Protein AF-V5GI41-F1 (afdb_monomer)

pLDDT: mean 73.01, std 15.63, range [27.33, 95.25]

Foldseek 3Di:
DDDPDPPQFWFKKKWKFKDALDQPDQLVVLVVQLPPQPDDPDFKYWDFWDWDADPVRRMIMIITMMTGGPPCVVVNVVSNVVGHRTDDMGTPDPDGPDDDDDDQEGEDQDLVPDFQVPDPFFYKYKAFWAPWFWWDADPVAIWIWTWGAHPVRRTAIETEHDPCRPPDDTRHGDPQDDGGKMKMKGRWHRDPRGHTYRDPVIDIDIHD

Radius of gyration: 18.73 Å; Cα contacts (8 Å, |Δi|>4): 421; chains: 1; bounding box: 56×40×46 Å

Structure (mmCIF, N/CA/C/O backbone):
data_AF-V5GI41-F1
#
_entry.id   AF-V5GI41-F1
#
loop_
_atom_site.group_PDB
_atom_site.id
_atom_site.type_symbol
_atom_site.label_atom_id
_atom_site.label_alt_id
_atom_site.label_comp_id
_atom_site.label_asym_id
_atom_site.label_entity_id
_atom_site.label_seq_id
_atom_site.pdbx_PDB_ins_code
_atom_site.Cartn_x
_atom_site.Cartn_y
_atom_site.Cartn_z
_atom_site.occupancy
_atom_site.B_iso_or_equiv
_atom_site.auth_seq_id
_atom_site.auth_comp_id
_atom_site.auth_asym_id
_atom_site.auth_atom_id
_atom_site.pdbx_PDB_model_num
ATOM 1 N N . MET A 1 1 ? -32.820 24.336 -0.316 1.00 35.28 1 MET A N 1
ATOM 2 C CA . MET A 1 1 ? -32.169 23.021 -0.497 1.00 35.28 1 MET A CA 1
ATOM 3 C C . MET A 1 1 ? -31.372 22.744 0.760 1.00 35.28 1 MET A C 1
ATOM 5 O O . MET A 1 1 ? -30.468 23.509 1.062 1.00 35.28 1 MET A O 1
ATOM 9 N N . SER A 1 2 ? -31.792 21.754 1.545 1.00 27.33 2 SER A N 1
ATOM 10 C CA . SER A 1 2 ? -31.098 21.367 2.774 1.00 27.33 2 SER A CA 1
ATOM 11 C C . SER A 1 2 ? -29.865 20.555 2.392 1.00 27.33 2 SER A C 1
ATOM 13 O O . SER A 1 2 ? -30.001 19.529 1.727 1.00 27.33 2 SER A O 1
ATOM 15 N N . LEU A 1 3 ? -28.679 21.029 2.772 1.00 30.59 3 LEU A N 1
ATOM 16 C CA . LEU A 1 3 ? -27.470 20.213 2.788 1.00 30.59 3 LEU A CA 1
ATOM 17 C C . LEU A 1 3 ? -27.723 19.074 3.777 1.00 30.59 3 LEU A C 1
ATOM 19 O O . LEU A 1 3 ? -28.014 19.321 4.948 1.00 30.59 3 LEU A O 1
ATOM 23 N N . ILE A 1 4 ? -27.670 17.835 3.300 1.00 29.78 4 ILE A N 1
ATOM 24 C CA . ILE A 1 4 ? -27.707 16.653 4.158 1.00 29.78 4 ILE A CA 1
ATOM 25 C C . ILE A 1 4 ? -26.461 16.739 5.051 1.00 29.78 4 ILE A C 1
ATOM 27 O O . ILE A 1 4 ? -25.348 16.526 4.580 1.00 29.78 4 ILE A O 1
ATOM 31 N N . LYS A 1 5 ? -26.629 17.121 6.323 1.00 32.94 5 LYS A N 1
ATOM 32 C CA . LYS A 1 5 ? -25.593 16.911 7.340 1.00 32.94 5 LYS A CA 1
ATOM 33 C C . LYS A 1 5 ? -25.422 15.395 7.492 1.00 32.94 5 LYS A C 1
ATOM 35 O O . LYS A 1 5 ? -26.441 14.728 7.679 1.00 32.94 5 LYS A O 1
ATOM 40 N N . PRO A 1 6 ? -24.198 14.844 7.440 1.00 39.72 6 PRO A N 1
ATOM 41 C CA . PRO A 1 6 ? -23.977 13.474 7.882 1.00 39.72 6 PRO A CA 1
ATOM 42 C C . PRO A 1 6 ? -24.437 13.393 9.342 1.00 39.72 6 PRO A C 1
ATOM 44 O O . PRO A 1 6 ? -24.081 14.246 10.154 1.00 39.72 6 PRO A O 1
ATOM 47 N N . THR A 1 7 ? -25.300 12.440 9.664 1.00 45.69 7 THR A N 1
ATOM 48 C CA . THR A 1 7 ? -25.731 12.175 11.039 1.00 45.69 7 THR A CA 1
ATOM 49 C C . THR A 1 7 ? -24.527 11.698 11.856 1.00 45.69 7 THR A C 1
ATOM 51 O O . THR A 1 7 ? -23.897 10.697 11.521 1.00 45.69 7 THR A O 1
ATOM 54 N N . ASN A 1 8 ? -24.188 12.469 12.890 1.00 51.66 8 ASN A N 1
ATOM 55 C CA . ASN A 1 8 ? -23.040 12.329 13.790 1.00 51.66 8 ASN A CA 1
ATOM 56 C C . ASN A 1 8 ? -23.183 11.160 14.795 1.00 51.66 8 ASN A C 1
ATOM 58 O O . ASN A 1 8 ? -23.117 11.394 15.996 1.00 51.66 8 ASN A O 1
ATOM 62 N N . ASP A 1 9 ? -23.354 9.914 14.346 1.00 72.38 9 ASP A N 1
ATOM 63 C CA . ASP A 1 9 ? -23.564 8.769 15.258 1.00 72.38 9 ASP A CA 1
ATOM 64 C C . ASP A 1 9 ? -22.430 7.725 15.194 1.00 72.38 9 ASP A C 1
ATOM 66 O O . ASP A 1 9 ? -22.676 6.519 15.195 1.00 72.38 9 ASP A O 1
ATOM 70 N N . PHE A 1 10 ? -21.170 8.160 15.113 1.00 74.94 10 PHE A N 1
ATOM 71 C CA . PHE A 1 10 ? -20.008 7.263 15.155 1.00 74.94 10 PHE A CA 1
ATOM 72 C C . PHE A 1 10 ? -18.862 7.832 15.995 1.00 74.94 10 PHE A C 1
ATOM 74 O O . PHE A 1 10 ? -18.704 9.047 16.102 1.00 74.94 10 PHE A O 1
ATOM 81 N N . ILE A 1 11 ? -18.058 6.931 16.561 1.00 79.88 11 ILE A N 1
ATOM 82 C CA . ILE A 1 11 ? -16.789 7.214 17.236 1.00 79.88 11 ILE A CA 1
ATOM 83 C C . ILE A 1 11 ? -15.668 6.670 16.355 1.00 79.88 11 ILE A C 1
ATOM 85 O O . ILE A 1 11 ? -15.739 5.541 15.862 1.00 79.88 11 ILE A O 1
ATOM 89 N N . LEU A 1 12 ? -14.636 7.475 16.143 1.00 81.62 12 LEU A N 1
ATOM 90 C CA . LEU A 1 12 ? -13.455 7.091 15.394 1.00 81.62 12 LEU A CA 1
ATOM 91 C C . LEU A 1 12 ? -12.477 6.336 16.268 1.00 81.62 12 LEU A C 1
ATOM 93 O O . LEU A 1 12 ? -12.133 6.765 17.369 1.00 81.62 12 LEU A O 1
ATOM 97 N N . TYR A 1 13 ? -11.976 5.243 15.718 1.00 82.69 13 TYR A N 1
ATOM 98 C CA . TYR A 1 13 ? -10.935 4.435 16.314 1.00 82.69 13 TYR A CA 1
ATOM 99 C C . TYR A 1 13 ? -9.756 4.304 15.360 1.00 82.69 13 TYR A C 1
ATOM 101 O O . TYR A 1 13 ? -9.930 4.301 14.144 1.00 82.69 13 TYR A O 1
ATOM 109 N N . LYS A 1 14 ? -8.566 4.147 15.927 1.00 85.56 14 LYS A N 1
ATOM 110 C CA . LYS A 1 14 ? -7.382 3.627 15.250 1.00 85.56 14 LYS A CA 1
ATOM 111 C C . LYS A 1 14 ? -7.162 2.207 15.751 1.00 85.56 14 LYS A C 1
ATOM 113 O O . LYS A 1 14 ? -7.100 2.006 16.963 1.00 85.56 14 LYS A O 1
ATOM 118 N N . ALA A 1 15 ? -7.070 1.242 14.849 1.00 84.62 15 ALA A N 1
ATOM 119 C CA . ALA A 1 15 ? -6.509 -0.060 15.178 1.00 84.62 15 ALA A CA 1
ATOM 120 C C . ALA A 1 15 ? -5.084 -0.137 14.640 1.00 84.62 15 ALA A C 1
ATOM 122 O O . ALA A 1 15 ? -4.792 0.513 13.642 1.00 84.62 15 ALA A O 1
ATOM 123 N N . ASP A 1 16 ? -4.230 -0.911 15.296 1.00 87.00 16 ASP A N 1
ATOM 124 C CA . ASP A 1 16 ? -2.865 -1.166 14.848 1.00 87.00 16 ASP A CA 1
ATOM 125 C C . ASP A 1 16 ? -2.651 -2.669 14.681 1.00 87.00 16 ASP A C 1
ATOM 127 O O . ASP A 1 16 ? -3.095 -3.474 15.505 1.00 87.00 16 ASP A O 1
ATOM 131 N N . PHE A 1 17 ? -1.971 -3.025 13.597 1.00 84.44 17 PHE A N 1
ATOM 132 C CA . PHE A 1 17 ? -1.548 -4.378 13.286 1.00 84.44 17 PHE A CA 1
ATOM 133 C C . PHE A 1 17 ? -0.065 -4.361 12.969 1.00 84.44 17 PHE A C 1
ATOM 135 O O . PHE A 1 17 ? 0.348 -3.591 12.111 1.00 84.44 17 PHE A O 1
ATOM 142 N N . THR A 1 18 ? 0.719 -5.208 13.620 1.00 86.44 18 THR A N 1
ATOM 143 C CA . THR A 1 18 ? 2.150 -5.359 13.362 1.00 86.44 18 THR A CA 1
ATOM 144 C C . THR A 1 18 ? 2.392 -6.760 12.834 1.00 86.44 18 THR A C 1
ATOM 146 O O . THR A 1 18 ? 2.096 -7.745 13.510 1.00 86.44 18 THR A O 1
ATOM 149 N N . LEU A 1 19 ? 2.913 -6.838 11.616 1.00 80.25 19 LEU A N 1
ATOM 150 C CA . LEU A 1 19 ? 3.201 -8.088 10.924 1.00 80.25 19 LEU A CA 1
ATOM 151 C C . LEU A 1 19 ? 4.680 -8.128 10.551 1.00 80.25 19 LEU A C 1
ATOM 153 O O . LEU A 1 19 ? 5.303 -7.086 10.341 1.00 80.25 19 LEU A O 1
ATOM 157 N N . SER A 1 20 ? 5.244 -9.331 10.486 1.00 76.88 20 SER A N 1
ATOM 158 C CA . SER A 1 20 ? 6.593 -9.523 9.962 1.00 76.88 20 SER A CA 1
ATOM 159 C C . SER A 1 20 ? 6.576 -9.411 8.434 1.00 76.88 20 SER A C 1
ATOM 161 O O . SER A 1 20 ? 5.576 -9.719 7.788 1.00 76.88 20 SER A O 1
ATOM 163 N N . LEU A 1 21 ? 7.678 -8.932 7.862 1.00 69.69 21 LEU A N 1
ATOM 164 C CA . LEU A 1 21 ? 7.933 -8.910 6.420 1.00 69.69 21 LEU A CA 1
ATOM 165 C C . LEU A 1 21 ? 8.563 -10.222 5.916 1.00 69.69 21 LEU A C 1
ATOM 167 O O . LEU A 1 21 ? 9.093 -10.256 4.809 1.00 69.69 21 LEU A O 1
ATOM 171 N N . ASN A 1 22 ? 8.548 -11.290 6.717 1.00 66.00 22 ASN A N 1
ATOM 172 C CA . ASN A 1 22 ? 9.082 -12.591 6.330 1.00 66.00 22 ASN A CA 1
ATOM 173 C C . ASN A 1 22 ? 8.271 -13.219 5.176 1.00 66.00 22 ASN A C 1
ATOM 175 O O . ASN A 1 22 ? 7.044 -13.243 5.189 1.00 66.00 22 ASN A O 1
ATOM 179 N N . ASP A 1 23 ? 8.967 -13.814 4.201 1.00 52.06 23 ASP A N 1
ATOM 180 C CA . ASP A 1 23 ? 8.364 -14.394 2.985 1.00 52.06 23 ASP A CA 1
ATOM 181 C C . ASP A 1 23 ? 7.340 -15.525 3.243 1.00 52.06 23 ASP A C 1
ATOM 183 O O . ASP A 1 23 ? 6.624 -15.932 2.328 1.00 52.06 23 ASP A O 1
ATOM 187 N N . SER A 1 24 ? 7.278 -16.081 4.462 1.00 52.69 24 SER A N 1
ATOM 188 C CA . SER A 1 24 ? 6.399 -17.210 4.800 1.00 52.69 24 SER A CA 1
ATOM 189 C C . SER A 1 24 ? 4.956 -16.818 5.109 1.00 52.69 24 SER A C 1
ATOM 191 O O . SER A 1 24 ? 4.064 -17.639 4.896 1.00 52.69 24 SER A O 1
ATOM 193 N N . ASP A 1 25 ? 4.723 -15.594 5.584 1.00 55.28 25 ASP A N 1
ATOM 194 C CA . ASP A 1 25 ? 3.424 -15.151 6.086 1.00 55.28 25 ASP A CA 1
ATOM 195 C C . ASP A 1 25 ? 3.016 -13.888 5.328 1.00 55.28 25 ASP A C 1
ATOM 197 O O . ASP A 1 25 ? 3.303 -12.781 5.763 1.00 55.28 25 ASP A O 1
ATOM 201 N N . ASN A 1 26 ? 2.382 -14.038 4.155 1.00 56.81 26 ASN A N 1
ATOM 202 C CA . ASN A 1 26 ? 1.966 -12.896 3.332 1.00 56.81 26 ASN A CA 1
ATOM 203 C C . ASN A 1 26 ? 1.070 -11.951 4.170 1.00 56.81 26 ASN A C 1
ATOM 205 O O . ASN A 1 26 ? -0.106 -12.268 4.407 1.00 56.81 26 ASN A O 1
ATOM 209 N N . PRO A 1 27 ? 1.577 -10.776 4.600 1.00 56.28 27 PRO A N 1
ATOM 210 C CA . PRO A 1 27 ? 0.894 -9.938 5.580 1.00 56.28 27 PRO A CA 1
ATOM 211 C C . PRO A 1 27 ? -0.393 -9.328 5.003 1.00 56.28 27 PRO A C 1
ATOM 213 O O . PRO A 1 27 ? -1.288 -8.916 5.746 1.00 56.28 27 PRO A O 1
ATOM 216 N N . LEU A 1 28 ? -0.558 -9.338 3.672 1.00 54.41 28 LEU A N 1
ATOM 217 C CA . LEU A 1 28 ? -1.784 -8.902 3.012 1.00 54.41 28 LEU A CA 1
ATOM 218 C C . LEU A 1 28 ? -2.960 -9.865 3.232 1.00 54.41 28 LEU A C 1
ATOM 220 O O . LEU A 1 28 ? -4.104 -9.432 3.096 1.00 54.41 28 LEU A O 1
ATOM 224 N N . HIS A 1 29 ? -2.754 -11.138 3.597 1.00 57.78 29 HIS A N 1
ATOM 225 C CA . HIS A 1 29 ? -3.880 -12.009 3.969 1.00 57.78 29 HIS A CA 1
ATOM 226 C C . HIS A 1 29 ? -4.605 -11.489 5.211 1.00 57.78 29 HIS A C 1
ATOM 228 O O . HIS A 1 29 ? -5.832 -11.541 5.270 1.00 57.78 29 HIS A O 1
ATOM 234 N N . ALA A 1 30 ? -3.872 -10.930 6.174 1.00 55.81 30 ALA A N 1
ATOM 235 C CA . ALA A 1 30 ? -4.468 -10.281 7.333 1.00 55.81 30 ALA A CA 1
ATOM 236 C C . ALA A 1 30 ? -5.205 -8.993 6.926 1.00 55.81 30 ALA A C 1
ATOM 238 O O . ALA A 1 30 ? -6.346 -8.789 7.335 1.00 55.81 30 ALA A O 1
ATOM 239 N N . ILE A 1 31 ? -4.614 -8.179 6.041 1.00 55.34 31 ILE A N 1
ATOM 240 C CA . ILE A 1 31 ? -5.196 -6.908 5.562 1.00 55.34 31 ILE A CA 1
ATOM 241 C C . ILE A 1 31 ? -6.449 -7.117 4.716 1.00 55.34 31 ILE A C 1
ATOM 243 O O . ILE A 1 31 ? -7.452 -6.442 4.911 1.00 55.34 31 ILE A O 1
ATOM 247 N N . THR A 1 32 ? -6.425 -8.065 3.782 1.00 52.81 32 THR A N 1
ATOM 248 C CA . THR A 1 32 ? -7.584 -8.403 2.939 1.00 52.81 32 THR A CA 1
ATOM 249 C C . THR A 1 32 ? -8.716 -9.041 3.747 1.00 52.81 32 THR A C 1
ATOM 251 O O . THR A 1 32 ? -9.874 -8.966 3.337 1.00 52.81 32 THR A O 1
ATOM 254 N N . ARG A 1 33 ? -8.404 -9.628 4.915 1.00 48.75 33 ARG A N 1
ATOM 255 C CA . ARG A 1 33 ? -9.370 -10.131 5.906 1.00 48.75 33 ARG A CA 1
ATOM 256 C C . ARG A 1 33 ? -9.798 -9.083 6.935 1.00 48.75 33 ARG A C 1
ATOM 258 O O . ARG A 1 33 ? -10.708 -9.373 7.716 1.00 48.75 33 ARG A O 1
ATOM 265 N N . MET A 1 34 ? -9.208 -7.882 6.929 1.00 56.31 34 MET A N 1
ATOM 266 C CA . MET A 1 34 ? -9.738 -6.760 7.701 1.00 56.31 34 MET A CA 1
ATOM 267 C C .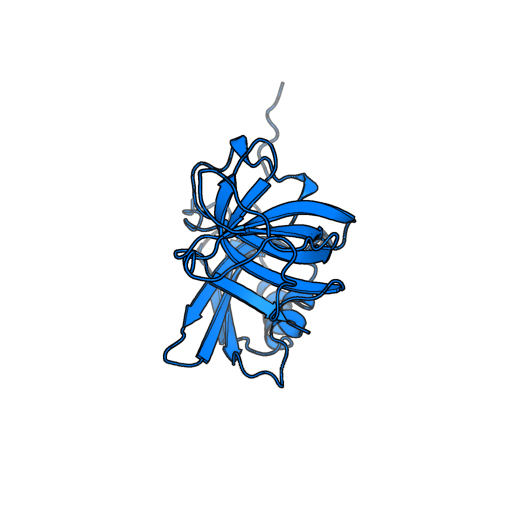 MET A 1 34 ? -11.181 -6.500 7.264 1.00 56.31 34 MET A C 1
ATOM 269 O O . MET A 1 34 ? -11.460 -6.532 6.063 1.00 56.31 34 MET A O 1
ATOM 273 N N . PRO A 1 35 ? -12.133 -6.342 8.200 1.00 39.25 35 PRO A N 1
ATOM 274 C CA . PRO A 1 35 ? -13.530 -6.662 7.927 1.00 39.25 35 PRO A CA 1
ATOM 275 C C . PRO A 1 35 ? -14.121 -5.763 6.831 1.00 39.25 35 PRO A C 1
ATOM 277 O O . PRO A 1 35 ? -14.504 -4.633 7.094 1.00 39.25 35 PRO A O 1
ATOM 280 N N . ASN A 1 36 ? -14.243 -6.262 5.600 1.00 41.28 36 ASN A N 1
ATOM 281 C CA . ASN A 1 36 ? -14.891 -5.565 4.485 1.00 41.28 36 ASN A CA 1
ATOM 282 C C . ASN A 1 36 ? -14.337 -4.149 4.208 1.00 41.28 36 ASN A C 1
ATOM 284 O O . ASN A 1 36 ? -15.019 -3.146 4.427 1.00 41.28 36 ASN A O 1
ATOM 288 N N . LEU A 1 37 ? -13.151 -4.086 3.590 1.00 41.38 37 LEU A N 1
ATOM 289 C CA . LEU A 1 37 ? -12.616 -2.899 2.893 1.00 41.38 37 LEU A CA 1
ATOM 290 C C . LEU A 1 37 ? -13.596 -2.270 1.870 1.00 41.38 37 LEU A C 1
ATOM 292 O O . LEU A 1 37 ? -13.366 -1.156 1.421 1.00 41.38 37 LEU A O 1
ATOM 296 N N . LEU A 1 38 ? -14.704 -2.941 1.530 1.00 38.91 38 LEU A N 1
ATOM 297 C CA . LEU A 1 38 ? -15.757 -2.472 0.630 1.00 38.91 38 LEU A CA 1
ATOM 298 C C . LEU A 1 38 ? -17.129 -2.950 1.136 1.00 38.91 38 LEU A C 1
ATOM 300 O O . LEU A 1 38 ? -17.549 -4.065 0.849 1.00 38.91 38 LEU A O 1
ATOM 304 N N . ARG A 1 39 ? -17.843 -2.094 1.876 1.00 37.34 39 ARG A N 1
ATOM 305 C CA . ARG A 1 39 ? -19.275 -2.224 2.223 1.00 37.34 39 ARG A CA 1
ATOM 306 C C . ARG A 1 39 ? -19.737 -3.562 2.834 1.00 37.34 39 ARG A C 1
ATOM 308 O O . ARG A 1 39 ? -20.181 -4.462 2.133 1.00 37.34 39 ARG A O 1
ATOM 315 N N . THR A 1 40 ? -20.008 -3.524 4.135 1.00 35.62 40 THR A N 1
ATOM 316 C CA . THR A 1 40 ? -21.357 -3.884 4.619 1.00 35.62 40 THR A CA 1
ATOM 317 C C . THR A 1 40 ? -21.776 -2.904 5.703 1.00 35.62 40 THR A C 1
ATOM 319 O O . THR A 1 40 ? -21.297 -2.949 6.834 1.00 35.62 40 THR A O 1
ATOM 322 N N . ALA A 1 41 ? -22.673 -1.999 5.324 1.00 40.38 41 ALA A N 1
ATOM 323 C CA . ALA A 1 41 ? -23.238 -0.941 6.146 1.00 40.38 41 ALA A CA 1
ATOM 324 C C . ALA A 1 41 ? -24.155 -1.487 7.253 1.00 40.38 41 ALA A C 1
ATOM 326 O O . ALA A 1 41 ? -25.374 -1.377 7.156 1.00 40.38 41 ALA A O 1
ATOM 327 N N . SER A 1 42 ? -23.594 -2.072 8.311 1.00 48.81 42 SER A N 1
ATOM 328 C CA . SER A 1 42 ? -24.404 -2.342 9.506 1.00 48.81 42 SER A CA 1
ATOM 329 C C . SER A 1 42 ? -23.818 -1.806 10.809 1.00 48.81 42 SER A C 1
ATOM 331 O O . SER A 1 42 ? -24.603 -1.321 11.614 1.00 48.81 42 SER A O 1
ATOM 333 N N . HIS A 1 43 ? -22.490 -1.799 11.018 1.00 48.34 43 HIS A N 1
ATOM 334 C CA . HIS A 1 43 ? -21.944 -1.441 12.345 1.00 48.34 43 HIS A CA 1
ATOM 335 C C . HIS A 1 43 ? -20.612 -0.658 12.373 1.00 48.34 43 HIS A C 1
ATOM 337 O O . HIS A 1 43 ? -20.275 -0.093 13.414 1.00 48.34 43 HIS A O 1
ATOM 343 N N . HIS A 1 44 ? -19.844 -0.610 11.277 1.00 49.25 44 HIS A N 1
ATOM 344 C CA . HIS A 1 44 ? -18.590 0.154 11.175 1.00 49.25 44 HIS A CA 1
ATOM 345 C C . HIS A 1 44 ? -18.160 0.345 9.708 1.00 49.25 44 HIS A C 1
ATOM 347 O O . HIS A 1 44 ? -18.672 -0.333 8.815 1.00 49.25 44 HIS A O 1
ATOM 353 N N . SER A 1 45 ? -17.252 1.283 9.427 1.00 53.72 45 SER A N 1
ATOM 354 C CA . SER A 1 45 ? -16.678 1.494 8.084 1.00 53.72 45 SER A CA 1
ATOM 355 C C . SER A 1 45 ? -15.224 1.964 8.165 1.00 53.72 45 SER A C 1
ATOM 357 O O . SER A 1 45 ? -14.906 2.823 8.990 1.00 53.72 45 SER A O 1
ATOM 359 N N . PHE A 1 46 ? -14.350 1.412 7.313 1.00 54.22 46 PHE A N 1
ATOM 360 C CA . PHE A 1 46 ? -12.977 1.896 7.151 1.00 54.22 46 PHE A CA 1
ATOM 361 C C . PHE A 1 46 ? -12.987 3.282 6.526 1.00 54.22 46 PHE A C 1
ATOM 363 O O . PHE A 1 46 ? -13.715 3.552 5.574 1.00 54.22 46 PHE A O 1
ATOM 370 N N . PHE A 1 47 ? -12.176 4.156 7.096 1.00 52.22 47 PHE A N 1
ATOM 371 C CA . PHE A 1 47 ? -12.128 5.557 6.729 1.00 52.22 47 PHE A CA 1
ATOM 372 C C . PHE A 1 47 ? -10.805 5.930 6.053 1.00 52.22 47 PHE A C 1
ATOM 374 O O . PHE A 1 47 ? -10.789 6.715 5.113 1.00 52.22 47 PHE A O 1
ATOM 381 N N . THR A 1 48 ? -9.701 5.336 6.506 1.00 61.59 48 THR A N 1
ATOM 382 C CA . THR A 1 48 ? -8.382 5.389 5.862 1.00 61.59 48 THR A CA 1
ATOM 383 C C . THR A 1 48 ? -7.497 4.301 6.469 1.00 61.59 48 THR A C 1
ATOM 385 O O . THR A 1 48 ? -7.749 3.861 7.590 1.00 61.59 48 THR A O 1
ATOM 388 N N . LEU A 1 49 ? -6.455 3.873 5.764 1.00 68.19 49 LEU A N 1
ATOM 389 C CA . LEU A 1 49 ? -5.380 3.039 6.305 1.00 68.19 49 LEU A CA 1
ATOM 390 C C . LEU A 1 49 ? -4.087 3.865 6.285 1.00 68.19 49 LEU A C 1
ATOM 392 O O . LEU A 1 49 ? -3.885 4.651 5.365 1.00 68.19 49 LEU A O 1
ATOM 396 N N . ALA A 1 50 ? -3.264 3.755 7.322 1.00 71.38 50 ALA A N 1
ATOM 397 C CA . ALA A 1 50 ? -1.885 4.232 7.308 1.00 71.38 50 ALA A CA 1
ATOM 398 C C . ALA A 1 50 ? -0.950 3.018 7.327 1.00 71.38 50 ALA A C 1
ATOM 400 O O . ALA A 1 50 ? -1.294 1.987 7.910 1.00 71.38 50 ALA A O 1
ATOM 401 N N . VAL A 1 51 ? 0.191 3.133 6.651 1.00 72.50 51 VAL A N 1
ATOM 402 C CA . VAL A 1 51 ? 1.187 2.063 6.551 1.00 72.50 51 VAL A CA 1
ATOM 403 C C . VAL A 1 51 ? 2.543 2.620 6.938 1.00 72.50 51 VAL A C 1
ATOM 405 O O . VAL A 1 51 ? 2.998 3.602 6.348 1.00 72.50 51 VAL A O 1
ATOM 408 N N . GLU A 1 52 ? 3.193 1.960 7.886 1.00 75.75 52 GLU A N 1
ATOM 409 C CA . GLU A 1 52 ? 4.574 2.230 8.272 1.00 75.75 52 GLU A CA 1
ATOM 410 C C . GLU A 1 52 ? 5.396 0.960 8.055 1.00 75.75 52 GLU A C 1
ATOM 412 O O . GLU A 1 52 ? 4.981 -0.130 8.440 1.00 75.75 52 GLU A O 1
ATOM 417 N N . VAL A 1 53 ? 6.543 1.092 7.396 1.00 70.75 53 VAL A N 1
ATOM 418 C CA . VAL A 1 53 ? 7.455 -0.020 7.110 1.00 70.75 53 VAL A CA 1
ATOM 419 C C . VAL A 1 53 ? 8.731 0.232 7.899 1.00 70.75 53 VAL A C 1
ATOM 421 O O . VAL A 1 53 ? 9.368 1.267 7.708 1.00 70.75 53 VAL A O 1
ATOM 424 N N . ASP A 1 54 ? 9.094 -0.700 8.774 1.00 76.69 54 ASP A N 1
ATOM 425 C CA . ASP A 1 54 ? 10.338 -0.670 9.536 1.00 76.69 54 ASP A CA 1
ATOM 426 C C . ASP A 1 54 ? 11.284 -1.748 8.995 1.00 76.69 54 ASP A C 1
ATOM 428 O O . ASP A 1 54 ? 11.077 -2.951 9.166 1.00 76.69 54 ASP A O 1
ATOM 432 N N . ARG A 1 55 ? 12.329 -1.297 8.298 1.00 68.44 55 ARG A N 1
ATOM 433 C CA . ARG A 1 55 ? 13.350 -2.166 7.702 1.00 68.44 55 ARG A CA 1
ATOM 434 C C . ARG A 1 55 ? 14.366 -2.668 8.724 1.00 68.44 55 ARG A C 1
ATOM 436 O O . ARG A 1 55 ? 14.958 -3.713 8.482 1.00 68.44 55 ARG A O 1
ATOM 443 N N . ASP A 1 56 ? 14.555 -1.967 9.840 1.00 74.94 56 ASP A N 1
ATOM 444 C CA . ASP A 1 56 ? 15.506 -2.381 10.876 1.00 74.94 56 ASP A CA 1
ATOM 445 C C . ASP A 1 56 ? 14.962 -3.579 11.659 1.00 74.94 56 ASP A C 1
ATOM 447 O O . ASP A 1 56 ? 15.721 -4.449 12.089 1.00 74.94 56 ASP A O 1
ATOM 451 N N . THR A 1 57 ? 13.638 -3.636 11.829 1.00 76.75 57 THR A N 1
ATOM 452 C CA . THR A 1 57 ? 12.957 -4.733 12.529 1.00 76.75 57 THR A CA 1
ATOM 453 C C . THR A 1 57 ? 12.251 -5.723 11.604 1.00 76.75 57 THR A C 1
ATOM 455 O O . THR A 1 57 ? 11.680 -6.695 12.098 1.00 76.75 57 THR A O 1
ATOM 458 N N . GLU A 1 58 ? 12.314 -5.513 10.284 1.00 77.56 58 GLU A N 1
ATOM 459 C CA . GLU A 1 58 ? 11.601 -6.295 9.260 1.00 77.56 58 GLU A CA 1
ATOM 460 C C . GLU A 1 58 ? 10.099 -6.422 9.565 1.00 77.56 58 GLU A C 1
ATOM 462 O O . GLU A 1 58 ? 9.502 -7.501 9.499 1.00 77.56 58 GLU A O 1
ATOM 467 N N . GLN A 1 59 ? 9.482 -5.298 9.928 1.00 82.25 59 GLN A N 1
ATOM 468 C CA . GLN A 1 59 ? 8.075 -5.223 10.300 1.00 82.25 59 GLN A CA 1
ATOM 469 C C . GLN A 1 59 ? 7.313 -4.236 9.430 1.00 82.25 59 GLN A C 1
ATOM 471 O O . GLN A 1 59 ? 7.842 -3.251 8.915 1.00 82.25 59 GLN A O 1
ATOM 476 N N . ILE A 1 60 ? 6.019 -4.494 9.307 1.00 77.50 60 ILE A N 1
ATOM 477 C CA . ILE A 1 60 ? 5.064 -3.575 8.714 1.00 77.50 60 ILE A CA 1
ATOM 478 C C . ILE A 1 60 ? 3.921 -3.340 9.692 1.00 77.50 60 ILE A C 1
ATOM 480 O O . ILE A 1 60 ? 3.363 -4.277 10.272 1.00 77.50 60 ILE A O 1
ATOM 484 N N . VAL A 1 61 ? 3.594 -2.067 9.892 1.00 81.19 61 VAL A N 1
ATOM 485 C CA . VAL A 1 61 ? 2.489 -1.630 10.732 1.00 81.19 61 VAL A CA 1
ATOM 486 C C . VAL A 1 61 ? 1.365 -1.113 9.851 1.00 81.19 61 VAL A C 1
ATOM 488 O O . VAL A 1 61 ? 1.538 -0.177 9.070 1.00 81.19 61 VAL A O 1
ATOM 491 N N . PHE A 1 62 ? 0.194 -1.720 10.005 1.00 79.06 62 PHE A N 1
ATOM 492 C CA . PHE A 1 62 ? -1.051 -1.289 9.389 1.00 79.06 62 PHE A CA 1
ATOM 493 C C . PHE A 1 62 ? -1.923 -0.621 10.439 1.00 79.06 62 PHE A C 1
ATOM 495 O O . PHE A 1 62 ? -2.308 -1.240 11.427 1.00 79.06 62 PHE A O 1
ATOM 502 N N . SER A 1 63 ? -2.267 0.636 10.191 1.00 80.31 63 SER A N 1
ATOM 503 C CA . SER A 1 63 ? -3.016 1.477 11.114 1.00 80.31 63 SER A CA 1
ATOM 504 C C . SER A 1 63 ? -4.345 1.917 10.500 1.00 80.31 63 SER A C 1
ATOM 506 O O . SER A 1 63 ? -4.449 3.050 10.010 1.00 80.31 63 SER A O 1
ATOM 508 N N . PRO A 1 64 ? -5.366 1.046 10.417 1.00 76.44 64 PRO A N 1
ATOM 509 C CA . PRO A 1 64 ? -6.658 1.461 9.909 1.00 76.44 64 PRO A CA 1
ATOM 510 C C . PRO A 1 64 ? -7.421 2.352 10.885 1.00 76.44 64 PRO A C 1
ATOM 512 O O . PRO A 1 64 ? -7.459 2.133 12.096 1.00 76.44 64 PRO A O 1
ATOM 515 N N . TYR A 1 65 ? -8.113 3.323 10.306 1.00 76.12 65 TYR A N 1
ATOM 516 C CA . TYR A 1 65 ? -9.027 4.225 10.982 1.00 76.12 65 TYR A CA 1
ATOM 517 C C . TYR A 1 65 ? -10.457 3.772 10.699 1.00 76.12 65 TYR A C 1
ATOM 519 O O . TYR A 1 65 ? -10.846 3.572 9.545 1.00 76.12 65 TYR A O 1
ATOM 527 N N . LEU A 1 66 ? -11.237 3.608 11.761 1.00 77.44 66 LEU A N 1
ATOM 528 C CA . LEU A 1 66 ? -12.543 2.961 11.756 1.00 77.44 66 LEU A CA 1
ATOM 529 C C . LEU A 1 66 ? -13.594 3.925 12.298 1.00 77.44 66 LEU A C 1
ATOM 531 O O . LEU A 1 66 ? -13.449 4.428 13.408 1.00 77.44 66 LEU A O 1
ATOM 535 N N . MET A 1 67 ? -14.678 4.135 11.556 1.00 76.81 67 MET A N 1
ATOM 536 C CA . MET A 1 67 ? -15.907 4.710 12.108 1.00 76.81 67 MET A CA 1
ATOM 537 C C . MET A 1 67 ? -16.710 3.587 12.756 1.00 76.81 67 MET A C 1
ATOM 539 O O . MET A 1 67 ? -17.074 2.637 12.065 1.00 76.81 67 MET A O 1
ATOM 543 N N . VAL A 1 68 ? -16.988 3.683 14.055 1.00 76.88 68 VAL A N 1
ATOM 544 C CA . VAL A 1 68 ? -17.693 2.649 14.827 1.00 76.88 68 VAL A CA 1
ATOM 545 C C . VAL A 1 68 ? -18.973 3.220 15.425 1.00 76.88 68 VAL A C 1
ATOM 547 O O . VAL A 1 68 ? -18.947 4.269 16.069 1.00 76.88 68 VAL A O 1
ATOM 550 N N . ILE A 1 69 ? -20.097 2.523 15.241 1.00 80.38 69 ILE A N 1
ATOM 551 C CA . ILE A 1 69 ? -21.369 2.907 15.867 1.00 80.38 69 ILE A CA 1
ATOM 552 C C . ILE A 1 69 ? -21.262 2.717 17.393 1.00 80.38 69 ILE A C 1
ATOM 554 O O . ILE A 1 69 ? -20.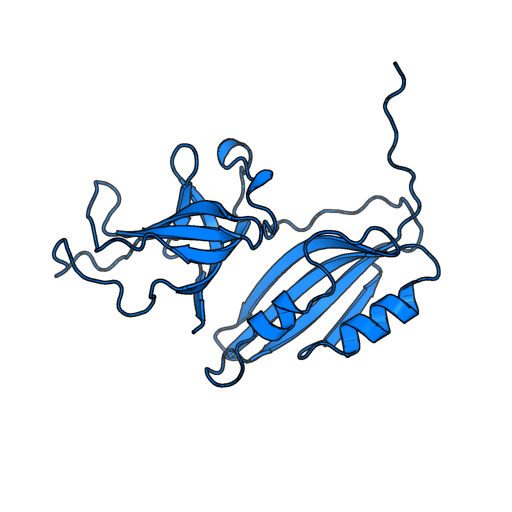800 1.658 17.838 1.00 80.38 69 ILE A O 1
ATOM 558 N N . PRO A 1 70 ? -21.705 3.687 18.219 1.00 79.25 70 PRO A N 1
ATOM 559 C CA . PRO A 1 70 ? -21.738 3.537 19.669 1.00 79.25 70 PRO A CA 1
ATOM 560 C C . PRO A 1 70 ? -22.418 2.231 20.104 1.00 79.25 70 PRO A C 1
ATOM 562 O O . PRO A 1 70 ? -23.468 1.854 19.589 1.00 79.25 70 PRO A O 1
ATOM 565 N N . GLY A 1 71 ? -21.802 1.519 21.049 1.00 78.88 71 GLY A N 1
ATOM 566 C CA . GLY A 1 71 ? -22.282 0.214 21.522 1.00 78.88 71 GLY A CA 1
ATOM 567 C C . GLY A 1 71 ? -21.825 -0.992 20.691 1.00 78.88 71 GLY A C 1
ATOM 568 O O . GLY A 1 71 ? -22.015 -2.121 21.132 1.00 78.88 71 GLY A O 1
ATOM 569 N N . CYS A 1 72 ? -21.170 -0.787 19.542 1.00 79.75 72 CYS A N 1
ATOM 570 C CA . CYS A 1 72 ? -20.613 -1.873 18.721 1.00 79.75 72 CYS A CA 1
ATOM 571 C C . CYS A 1 72 ? -19.111 -2.118 18.948 1.00 79.75 72 CYS A C 1
ATOM 573 O O . CYS A 1 72 ? -18.535 -2.991 18.302 1.00 79.75 72 CYS A O 1
ATOM 575 N N . THR A 1 73 ? -18.462 -1.370 19.847 1.00 82.56 73 THR A N 1
ATOM 576 C CA . THR A 1 73 ? -17.001 -1.401 20.039 1.00 82.56 73 THR A CA 1
ATOM 577 C C . THR A 1 73 ? -16.468 -2.794 20.363 1.00 82.56 73 THR A C 1
ATOM 579 O O . THR A 1 73 ? -15.474 -3.201 19.771 1.00 82.56 73 THR A O 1
ATOM 582 N N . GLU A 1 74 ? -17.136 -3.550 21.238 1.00 83.56 74 GLU A N 1
ATOM 583 C CA . GLU A 1 74 ? -16.700 -4.909 21.594 1.00 83.56 74 GLU A CA 1
ATOM 584 C C . GLU A 1 74 ? -16.796 -5.873 20.407 1.00 83.56 74 GLU A C 1
ATOM 586 O O . GLU A 1 74 ? -15.872 -6.637 20.153 1.00 83.56 74 GLU A O 1
ATOM 591 N N . LEU A 1 75 ? -17.864 -5.780 19.609 1.00 80.38 75 LEU A N 1
ATOM 592 C CA . LEU A 1 75 ? -18.016 -6.590 18.398 1.00 80.38 75 LEU A CA 1
ATOM 593 C C . LEU A 1 75 ? -16.908 -6.289 17.377 1.00 80.38 75 LEU A C 1
ATOM 595 O O . LEU A 1 75 ? -16.350 -7.206 16.769 1.00 80.38 75 LEU A O 1
ATOM 599 N N . VAL A 1 76 ? -16.587 -5.004 17.194 1.00 78.19 76 VAL A N 1
ATOM 600 C CA . VAL A 1 76 ? -15.495 -4.566 16.317 1.00 78.19 76 VAL A CA 1
ATOM 601 C C . VAL A 1 76 ? -14.159 -5.076 16.846 1.00 78.19 76 VAL A C 1
ATOM 603 O O . VAL A 1 76 ? -13.430 -5.715 16.095 1.00 78.19 76 VAL A O 1
ATOM 606 N N . ARG A 1 77 ? -13.865 -4.877 18.136 1.00 84.31 77 ARG A N 1
ATOM 607 C CA . ARG A 1 77 ? -12.639 -5.362 18.784 1.00 84.31 77 ARG A CA 1
ATOM 608 C C . ARG A 1 77 ? -12.456 -6.864 18.588 1.00 84.31 77 ARG A C 1
ATOM 610 O O . ARG A 1 77 ? -11.419 -7.262 18.074 1.00 84.31 77 ARG A O 1
ATOM 617 N N . SER A 1 78 ? -13.466 -7.679 18.897 1.00 79.50 78 SER A N 1
ATOM 618 C CA . SER A 1 78 ? -13.379 -9.137 18.721 1.00 79.50 78 SER A CA 1
ATOM 619 C C . SER A 1 78 ? -13.151 -9.548 17.264 1.00 79.50 78 SER A C 1
ATOM 621 O O . SER A 1 78 ? -12.478 -10.540 16.999 1.00 79.50 78 SER A O 1
ATOM 623 N N . SER A 1 79 ? -13.691 -8.787 16.308 1.00 76.31 79 SER A N 1
ATOM 624 C CA . SER A 1 79 ? -13.448 -9.034 14.882 1.00 76.31 79 SER A CA 1
ATOM 625 C C . SER A 1 79 ? -12.009 -8.697 14.480 1.00 76.31 79 SER A C 1
ATOM 627 O O . SER A 1 79 ? -11.430 -9.398 13.655 1.00 76.31 79 SER A O 1
ATOM 629 N N . LEU A 1 80 ? -11.430 -7.643 15.064 1.00 79.75 80 LEU A N 1
ATOM 630 C CA . LEU A 1 80 ? -10.047 -7.231 14.812 1.00 79.75 80 LEU A CA 1
ATOM 631 C C . LEU A 1 80 ? -9.038 -8.177 15.472 1.00 79.75 80 LEU A C 1
ATOM 633 O O . LEU A 1 80 ? -8.059 -8.544 14.838 1.00 79.75 80 LEU A O 1
ATOM 637 N N . GLU A 1 81 ? -9.306 -8.635 16.695 1.00 83.25 81 GLU A N 1
ATOM 638 C CA . GLU A 1 81 ? -8.470 -9.605 17.422 1.00 83.25 81 GLU A CA 1
ATOM 639 C C . GLU A 1 81 ? -8.378 -10.970 16.720 1.00 83.25 81 GLU A C 1
ATOM 641 O O . GLU A 1 81 ? -7.428 -11.718 16.936 1.00 83.25 81 GLU A O 1
ATOM 646 N N . ALA A 1 82 ? -9.348 -11.302 15.862 1.00 77.00 82 ALA A N 1
ATOM 647 C CA . ALA A 1 82 ? -9.325 -12.515 15.047 1.00 77.00 82 ALA A CA 1
ATOM 648 C C . ALA A 1 82 ? -8.402 -12.414 13.817 1.00 77.00 82 ALA A C 1
ATOM 650 O O . ALA A 1 82 ? -8.215 -13.406 13.103 1.00 77.00 82 ALA A O 1
ATOM 651 N N . ILE A 1 83 ? -7.868 -11.225 13.535 1.00 73.75 83 ILE A N 1
ATOM 652 C CA . ILE A 1 83 ? -6.951 -10.972 12.430 1.00 73.75 83 ILE A CA 1
ATOM 653 C C . ILE A 1 83 ? -5.529 -10.996 12.976 1.00 73.75 83 ILE A C 1
ATOM 655 O O . ILE A 1 83 ? -5.212 -10.399 14.004 1.00 73.75 83 ILE A O 1
ATOM 659 N N . GLU A 1 84 ? -4.668 -11.704 12.260 1.00 79.19 84 GLU A N 1
ATOM 660 C CA . GLU A 1 84 ? -3.261 -11.816 12.602 1.00 79.19 84 GLU A CA 1
ATOM 661 C C . GLU A 1 84 ? -2.579 -10.444 12.684 1.00 79.19 84 GLU A C 1
ATOM 663 O O . GLU A 1 84 ? -2.877 -9.527 11.917 1.00 79.19 84 GLU A O 1
ATOM 668 N N . GLY A 1 85 ? -1.665 -10.307 13.644 1.00 81.44 85 GLY A N 1
ATOM 669 C CA . GLY A 1 85 ? -0.904 -9.084 13.864 1.00 81.44 85 GLY A CA 1
ATOM 670 C C . GLY A 1 85 ? -1.635 -7.999 14.649 1.00 81.44 85 GLY A C 1
ATOM 671 O O . GLY A 1 85 ? -1.009 -6.986 14.927 1.00 81.44 85 GLY A O 1
ATOM 672 N N . PHE A 1 86 ? -2.907 -8.163 15.040 1.00 85.25 86 PHE A N 1
ATOM 673 C CA . PHE A 1 86 ? -3.613 -7.155 15.844 1.00 85.25 86 PHE A CA 1
ATOM 674 C C . PHE A 1 86 ? -2.866 -6.841 17.147 1.00 85.25 86 PHE A C 1
ATOM 676 O O . PHE A 1 86 ? -2.585 -7.736 17.946 1.00 85.25 86 PHE A O 1
ATOM 683 N N . THR A 1 87 ? -2.583 -5.561 17.385 1.00 88.81 87 THR A N 1
ATOM 684 C CA . THR A 1 87 ? -1.877 -5.103 18.589 1.00 88.81 87 THR A CA 1
ATOM 685 C C . THR A 1 87 ? -2.724 -4.180 19.450 1.00 88.81 87 THR A C 1
ATOM 687 O O . THR A 1 87 ? -2.652 -4.256 20.679 1.00 88.81 87 THR A O 1
ATOM 690 N N . SER A 1 88 ? -3.530 -3.299 18.851 1.00 91.00 88 SER A N 1
ATOM 691 C CA . SER A 1 88 ? -4.313 -2.343 19.632 1.00 91.00 88 SER A CA 1
ATOM 692 C C . SER A 1 88 ? -5.544 -1.796 18.914 1.00 91.00 88 SER A C 1
ATOM 694 O O . SER A 1 88 ? -5.648 -1.824 17.691 1.00 91.00 88 SER A O 1
ATOM 696 N N . LEU A 1 89 ? -6.477 -1.266 19.711 1.00 88.81 89 LEU A N 1
ATOM 697 C CA . LEU A 1 89 ? -7.629 -0.481 19.275 1.00 88.81 89 LEU A CA 1
ATOM 698 C C . LEU A 1 89 ? -7.801 0.705 20.231 1.00 88.81 89 LEU A C 1
ATOM 700 O O . LEU A 1 89 ? -8.078 0.512 21.420 1.00 88.81 89 LEU A O 1
ATOM 704 N N . VAL A 1 90 ? -7.660 1.920 19.707 1.00 89.00 90 VAL A N 1
ATOM 705 C CA . VAL A 1 90 ? -7.662 3.176 20.466 1.00 89.00 90 VAL A CA 1
ATOM 706 C C . VAL A 1 90 ? -8.751 4.097 19.933 1.00 89.00 90 VAL A C 1
ATOM 708 O O . VAL A 1 90 ? -8.837 4.328 18.730 1.00 89.00 90 VAL A O 1
ATOM 711 N N . ALA A 1 91 ? -9.582 4.637 20.823 1.00 86.94 91 ALA A N 1
ATOM 712 C CA . ALA A 1 91 ? -10.549 5.668 20.460 1.00 86.94 91 ALA A CA 1
ATOM 713 C C . ALA A 1 91 ? -9.819 6.995 20.210 1.00 86.94 91 ALA A C 1
ATOM 715 O O . ALA A 1 91 ? -9.037 7.446 21.045 1.00 86.94 91 ALA A O 1
ATOM 716 N N . LEU A 1 92 ? -10.073 7.616 19.061 1.00 82.75 92 LEU A N 1
ATOM 717 C CA . LEU A 1 92 ? -9.555 8.940 18.701 1.00 82.75 92 LEU A CA 1
ATOM 718 C C . LEU A 1 92 ? -10.516 10.067 19.094 1.00 82.75 92 LEU A C 1
ATOM 720 O O . LEU A 1 92 ? -10.137 11.235 19.071 1.00 82.75 92 LEU A O 1
ATOM 72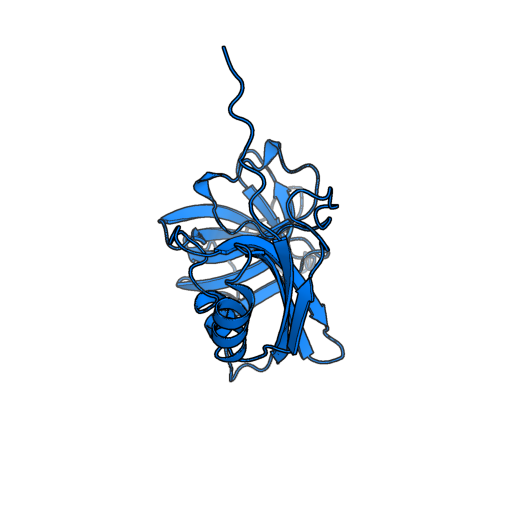4 N N . GLN A 1 93 ? -11.752 9.707 19.427 1.00 82.69 93 GLN A N 1
ATOM 725 C CA . GLN A 1 93 ? -12.798 10.590 19.925 1.00 82.69 93 GLN A CA 1
ATOM 726 C C . GLN A 1 93 ? -13.342 10.016 21.231 1.00 82.69 93 GLN A C 1
ATOM 728 O O . GLN A 1 93 ? -13.442 8.796 21.385 1.00 82.69 93 GLN A O 1
ATOM 733 N N . SER A 1 94 ? -13.713 10.898 22.151 1.00 76.88 94 SER A N 1
ATOM 734 C CA . SER A 1 94 ? -14.396 10.524 23.391 1.00 76.88 94 SER A CA 1
ATOM 735 C C . SER A 1 94 ? -15.908 10.452 23.181 1.00 76.88 94 SER A C 1
ATOM 737 O O . SER A 1 94 ? -16.571 9.603 23.775 1.00 76.88 94 SER A O 1
ATOM 739 N N . GLU A 1 95 ? -16.446 11.306 22.302 1.00 78.38 95 GLU A N 1
ATOM 740 C CA . GLU A 1 95 ? -17.875 11.392 21.991 1.00 78.38 95 GLU A CA 1
ATOM 741 C C . GLU A 1 95 ? -18.143 11.446 20.471 1.00 78.38 95 GLU A C 1
ATOM 743 O O . GLU A 1 95 ? -17.311 11.946 19.704 1.00 78.38 95 GLU A O 1
ATOM 748 N N . PRO A 1 96 ? -19.309 10.957 19.998 1.00 76.50 96 PRO A N 1
ATOM 749 C CA . PRO A 1 96 ? -19.687 11.062 18.593 1.00 76.50 96 PRO A CA 1
ATOM 750 C C . PRO A 1 96 ? -19.726 12.510 18.089 1.00 76.50 96 PRO A C 1
ATOM 752 O O . PRO A 1 96 ? -20.323 13.392 18.705 1.00 76.50 96 PRO A O 1
ATOM 755 N N . GLY A 1 97 ? -19.130 12.748 16.920 1.00 66.62 97 GLY A N 1
ATOM 756 C CA . GLY A 1 97 ? -19.148 14.058 16.262 1.00 66.62 97 GLY A CA 1
ATOM 757 C C . GLY A 1 97 ? -18.088 15.058 16.738 1.00 66.62 97 GLY A C 1
ATOM 758 O O . GLY A 1 97 ? -18.078 16.186 16.237 1.00 66.62 97 GLY A O 1
ATOM 759 N N . GLU A 1 98 ? -17.182 14.675 17.646 1.00 74.12 98 GLU A N 1
ATOM 760 C CA . GLU A 1 98 ? -16.007 15.493 17.965 1.00 74.12 98 GLU A CA 1
ATOM 761 C C . GLU A 1 98 ? -15.145 15.732 16.707 1.00 74.12 98 GLU A C 1
ATOM 763 O O . GLU A 1 98 ? -14.974 14.838 15.880 1.00 74.12 98 GLU A O 1
ATOM 768 N N . PRO A 1 99 ? -14.582 16.927 16.491 1.00 66.56 99 PRO A N 1
ATOM 769 C CA . PRO A 1 99 ? -13.675 17.138 15.369 1.00 66.56 99 PRO A CA 1
ATOM 770 C C . PRO A 1 99 ? -12.396 16.310 15.552 1.00 66.56 99 PRO A C 1
ATOM 772 O O . PRO A 1 99 ? -11.861 16.216 16.653 1.00 66.56 99 PRO A O 1
ATOM 775 N N . PHE A 1 100 ? -11.863 15.759 14.463 1.00 68.06 100 PHE A N 1
ATOM 776 C CA . PHE A 1 100 ? -10.585 15.049 14.470 1.00 68.06 100 PHE A CA 1
ATOM 777 C C . PHE A 1 100 ? -9.755 15.427 13.241 1.00 68.06 100 PHE A C 1
ATOM 779 O O . PHE A 1 100 ? -10.282 15.816 12.195 1.00 68.06 100 PHE A O 1
ATOM 786 N N . SER A 1 101 ? -8.440 15.290 13.375 1.00 62.84 101 SER A N 1
ATOM 787 C CA . SER A 1 101 ? -7.508 15.486 12.270 1.00 62.84 101 SER A CA 1
ATOM 788 C C . SER A 1 101 ? -7.311 14.175 11.521 1.00 62.84 101 SER A C 1
ATOM 790 O O . SER A 1 101 ? -6.854 13.186 12.090 1.00 62.84 101 SER A O 1
ATOM 792 N N . MET A 1 102 ? -7.626 14.186 10.228 1.00 56.84 102 MET A N 1
ATOM 793 C CA . MET A 1 102 ? -7.251 13.120 9.301 1.00 56.84 102 MET A CA 1
ATOM 794 C C . MET A 1 102 ? -5.731 12.888 9.321 1.00 56.84 102 MET A C 1
ATOM 796 O O . MET A 1 102 ? -4.983 13.874 9.331 1.00 56.84 102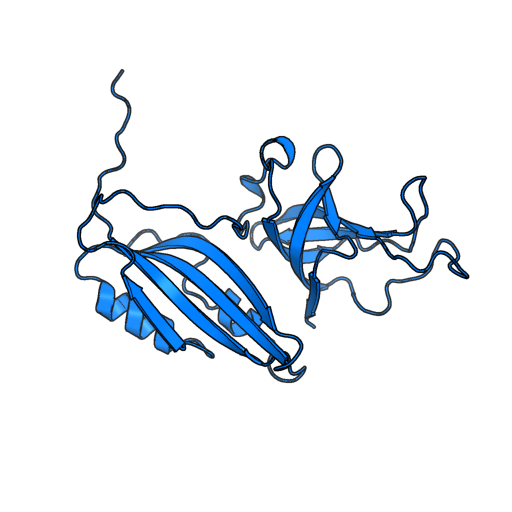 MET A O 1
ATOM 800 N N . PRO A 1 103 ? -5.254 11.631 9.270 1.00 58.12 103 PRO A N 1
ATOM 801 C CA . PRO A 1 103 ? -3.834 11.358 9.084 1.00 58.12 103 PRO A CA 1
ATOM 802 C C . PRO A 1 103 ? -3.339 11.939 7.754 1.00 58.12 103 PRO A C 1
ATOM 804 O O . PRO A 1 103 ? -4.089 12.071 6.783 1.00 58.12 103 PRO A O 1
ATOM 807 N N . SER A 1 104 ? -2.061 12.314 7.718 1.00 53.50 104 SER A N 1
ATOM 808 C CA . SER A 1 104 ? -1.460 13.013 6.579 1.00 53.50 104 SER A CA 1
ATOM 809 C C . SER A 1 104 ? -1.263 12.136 5.342 1.00 53.50 104 SER A C 1
ATOM 811 O O . SER A 1 104 ? -1.249 12.686 4.242 1.00 53.50 104 SER A O 1
ATOM 813 N N . ASN A 1 105 ? -1.143 10.815 5.522 1.00 56.41 105 ASN A N 1
ATOM 814 C CA . ASN A 1 105 ? -0.861 9.844 4.465 1.00 56.41 105 ASN A CA 1
ATOM 815 C C . ASN A 1 105 ? -2.004 8.820 4.412 1.00 56.41 105 ASN A C 1
ATOM 817 O O . ASN A 1 105 ? -2.023 7.850 5.168 1.00 56.41 105 ASN A O 1
ATOM 821 N N . GLN A 1 106 ? -3.004 9.077 3.573 1.00 58.31 106 GLN A N 1
ATOM 822 C CA . GLN A 1 106 ? -4.123 8.155 3.392 1.00 58.31 106 GLN A CA 1
ATOM 823 C C . GLN A 1 106 ? -3.722 7.030 2.432 1.00 58.31 106 GLN A C 1
ATOM 825 O O . GLN A 1 106 ? -3.102 7.276 1.396 1.00 58.31 106 GLN A O 1
ATOM 830 N N . VAL A 1 107 ? -4.087 5.793 2.749 1.00 57.94 107 VAL A N 1
ATOM 831 C CA . VAL A 1 107 ? -4.147 4.709 1.762 1.00 57.94 107 VAL A CA 1
ATOM 832 C C . VAL A 1 107 ? -5.449 4.849 0.984 1.00 57.94 107 VAL A C 1
ATOM 834 O O . VAL A 1 107 ? -6.528 4.921 1.577 1.00 57.94 107 VAL A O 1
ATOM 837 N N . VAL A 1 108 ? -5.355 4.836 -0.342 1.00 58.62 108 VAL A N 1
ATOM 838 C CA . VAL A 1 108 ? -6.529 4.790 -1.215 1.00 58.62 108 VAL A CA 1
ATOM 839 C C . VAL A 1 108 ? -6.919 3.326 -1.406 1.00 58.62 108 VAL A C 1
ATOM 841 O O . VAL A 1 108 ? -6.216 2.578 -2.079 1.00 58.62 108 VAL A O 1
ATOM 844 N N . ALA A 1 109 ? -8.027 2.918 -0.787 1.00 51.84 109 ALA A N 1
ATOM 845 C CA . ALA A 1 109 ? -8.557 1.555 -0.882 1.00 51.84 109 ALA A CA 1
ATOM 846 C C . ALA A 1 109 ? -9.505 1.341 -2.079 1.00 51.84 109 ALA A C 1
ATOM 848 O O . ALA A 1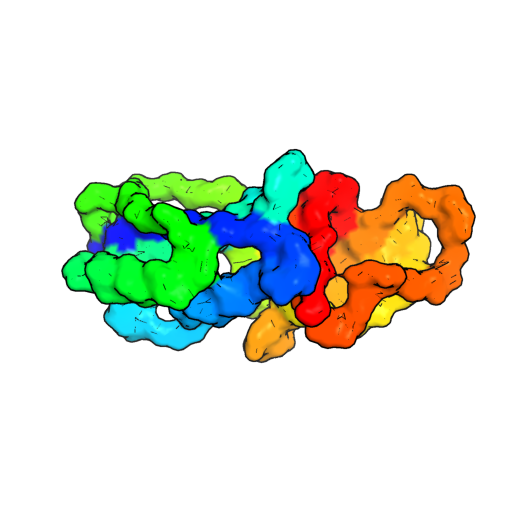 109 ? -9.750 0.199 -2.457 1.00 51.84 109 ALA A O 1
ATOM 849 N N . GLU A 1 110 ? -10.033 2.415 -2.681 1.00 57.59 110 GLU A N 1
ATOM 850 C CA . GLU A 1 110 ? -10.928 2.340 -3.843 1.00 57.59 110 GLU A CA 1
ATOM 851 C C . GLU A 1 110 ? -10.413 3.209 -4.989 1.00 57.59 110 GLU A C 1
ATOM 853 O O . GLU A 1 110 ? -10.349 4.437 -4.866 1.00 57.59 110 GLU A O 1
ATOM 858 N N . PHE A 1 111 ? -10.097 2.594 -6.130 1.00 65.19 111 PHE A N 1
ATOM 859 C CA . PHE A 1 111 ? -9.586 3.340 -7.283 1.00 65.19 111 PHE A CA 1
ATOM 860 C C . PHE A 1 111 ? -10.696 4.072 -8.054 1.00 65.19 111 PHE A C 1
ATOM 862 O O . PHE A 1 111 ? -10.421 5.029 -8.769 1.00 65.19 111 PHE A O 1
ATOM 869 N N . GLU A 1 112 ? -11.969 3.707 -7.873 1.00 58.97 112 GLU A N 1
ATOM 870 C CA . GLU A 1 112 ? -13.107 4.399 -8.510 1.00 58.97 112 GLU A CA 1
ATOM 871 C C . GLU A 1 112 ? -13.256 5.866 -8.059 1.00 58.97 112 GLU A C 1
ATOM 873 O O . GLU A 1 112 ? -13.768 6.704 -8.798 1.00 58.97 112 GLU A O 1
ATOM 878 N N . GLN A 1 113 ? -12.790 6.191 -6.850 1.00 57.00 113 GLN A N 1
ATOM 879 C CA . GLN A 1 113 ? -12.821 7.549 -6.291 1.00 57.00 113 GLN A CA 1
ATOM 880 C C . GLN A 1 113 ? -11.470 8.264 -6.421 1.00 57.00 113 GLN A C 1
ATOM 882 O O . GLN A 1 113 ? -11.282 9.370 -5.909 1.00 57.00 113 GLN A O 1
ATOM 887 N N . PHE A 1 114 ? -10.509 7.621 -7.081 1.00 61.59 114 PHE A N 1
ATOM 888 C CA . PHE A 1 114 ? -9.141 8.085 -7.149 1.00 61.59 114 PHE A CA 1
ATOM 889 C C . PHE A 1 114 ? -8.960 9.088 -8.290 1.00 61.59 114 PHE A C 1
ATOM 891 O O . PHE A 1 114 ? -8.655 8.730 -9.426 1.00 61.59 114 PHE A O 1
ATOM 898 N N . ASP A 1 115 ? -9.130 10.373 -7.974 1.00 65.75 115 ASP A N 1
ATOM 899 C CA . ASP A 1 115 ? -8.667 11.457 -8.841 1.00 65.75 115 ASP A CA 1
ATOM 900 C C . ASP A 1 115 ? -7.249 11.875 -8.444 1.00 65.75 115 ASP A C 1
ATOM 902 O O . ASP A 1 115 ? -7.030 12.632 -7.492 1.00 65.75 115 ASP A O 1
ATOM 906 N N . VAL A 1 116 ? -6.281 11.379 -9.214 1.00 63.53 116 VAL A N 1
ATOM 907 C CA . VAL A 1 116 ? -4.849 11.691 -9.107 1.00 63.53 116 VAL A CA 1
ATOM 908 C C . VAL A 1 116 ? -4.588 13.201 -9.065 1.00 63.53 116 VAL A C 1
ATOM 910 O O . VAL A 1 116 ? -3.686 13.647 -8.357 1.00 63.53 116 VAL A O 1
ATOM 913 N N . ASN A 1 117 ? -5.389 14.006 -9.772 1.00 57.91 117 ASN A N 1
ATOM 914 C CA . ASN A 1 117 ? -5.196 15.455 -9.879 1.00 57.91 117 ASN A CA 1
ATOM 915 C C . ASN A 1 117 ? -5.642 16.212 -8.620 1.00 57.91 117 ASN A C 1
ATOM 917 O O . ASN A 1 117 ? -5.264 17.368 -8.428 1.00 57.91 117 ASN A O 1
ATOM 921 N N . HIS A 1 118 ? -6.427 15.573 -7.749 1.00 57.81 118 HIS A N 1
ATOM 922 C CA . HIS A 1 118 ? -6.834 16.134 -6.461 1.00 57.81 118 HIS A CA 1
ATOM 923 C C . HIS A 1 118 ? -5.911 15.725 -5.304 1.00 57.81 118 HIS A C 1
ATOM 925 O O . HIS A 1 118 ? -6.027 16.267 -4.201 1.00 57.81 118 HIS A O 1
ATOM 931 N N . GLN A 1 119 ? -4.955 14.827 -5.549 1.00 62.91 119 GLN A N 1
ATOM 932 C CA . GLN A 1 119 ? -3.994 14.379 -4.548 1.00 62.91 119 GLN A CA 1
ATOM 933 C C . GLN A 1 119 ? -2.767 15.298 -4.521 1.00 62.91 119 GLN A C 1
ATOM 935 O O . GLN A 1 119 ? -1.736 15.017 -5.111 1.00 62.91 119 GLN A O 1
ATOM 940 N N . ASN A 1 120 ? -2.829 16.405 -3.779 1.00 62.66 120 ASN A N 1
ATOM 941 C CA . ASN A 1 120 ? -1.668 17.296 -3.589 1.00 62.66 120 ASN A CA 1
ATOM 942 C C . ASN A 1 120 ? -0.596 16.732 -2.627 1.00 62.66 120 ASN A C 1
ATOM 944 O O . ASN A 1 120 ? 0.280 17.469 -2.170 1.00 62.66 120 ASN A O 1
ATOM 948 N N . ARG A 1 121 ? -0.697 15.458 -2.231 1.00 66.56 121 ARG A N 1
ATOM 949 C CA . ARG A 1 121 ? 0.133 14.823 -1.197 1.00 66.56 121 ARG A CA 1
ATOM 950 C C . ARG A 1 121 ? 0.517 13.408 -1.609 1.00 66.56 121 ARG A C 1
ATOM 952 O O . ARG A 1 121 ? -0.074 12.848 -2.524 1.00 66.56 121 ARG A O 1
ATOM 959 N N . ARG A 1 122 ? 1.514 12.848 -0.920 1.00 76.00 122 ARG A N 1
ATOM 960 C CA . ARG A 1 122 ? 1.866 11.430 -1.035 1.00 76.00 122 ARG A CA 1
ATOM 961 C C . ARG A 1 122 ? 0.764 10.574 -0.415 1.00 76.00 122 ARG A C 1
ATOM 963 O O . ARG A 1 122 ? 0.165 10.967 0.583 1.00 76.00 122 ARG A O 1
ATOM 970 N N . PHE A 1 123 ? 0.523 9.416 -1.006 1.00 74.38 123 PHE A N 1
ATOM 971 C CA . PHE A 1 123 ? -0.470 8.446 -0.545 1.00 74.38 123 PHE A CA 1
ATOM 972 C C . PHE A 1 123 ? 0.038 7.030 -0.808 1.00 74.38 123 PHE A C 1
ATOM 974 O O . PHE A 1 123 ? 1.136 6.837 -1.336 1.00 74.38 123 PHE A O 1
ATOM 981 N N . HIS A 1 124 ? -0.746 6.036 -0.416 1.00 79.19 124 HIS A N 1
ATOM 982 C CA . HIS A 1 124 ? -0.409 4.629 -0.603 1.00 79.19 124 HIS A CA 1
ATOM 983 C C . HIS A 1 124 ? -1.440 3.951 -1.510 1.00 79.19 124 HIS A C 1
ATOM 985 O O . HIS A 1 124 ? -2.624 4.298 -1.460 1.00 79.19 124 HIS A O 1
ATOM 991 N N . LEU A 1 125 ? -1.000 2.977 -2.306 1.00 78.88 125 LEU A N 1
ATOM 992 C CA . LEU A 1 125 ? -1.853 2.147 -3.157 1.00 78.88 125 LEU A CA 1
ATOM 993 C C . LEU A 1 125 ? -1.617 0.672 -2.862 1.00 78.88 125 LEU A C 1
ATOM 995 O O . LEU A 1 125 ? -0.476 0.253 -2.704 1.00 78.88 125 LEU A O 1
ATOM 999 N N . LEU A 1 126 ? -2.692 -0.106 -2.859 1.00 80.44 126 LEU A N 1
ATOM 1000 C CA . LEU A 1 126 ? -2.655 -1.559 -2.765 1.00 80.44 126 LEU A CA 1
ATOM 1001 C C . LEU A 1 126 ? -3.513 -2.136 -3.884 1.00 80.44 126 LEU A C 1
ATOM 1003 O O . LEU A 1 126 ? -4.669 -1.746 -4.030 1.00 80.44 126 LEU A O 1
ATOM 1007 N N . GLY A 1 127 ? -2.976 -3.079 -4.647 1.00 79.81 127 GLY A N 1
ATOM 1008 C CA . GLY A 1 127 ? -3.755 -3.745 -5.681 1.00 79.81 127 GLY A CA 1
ATOM 1009 C C . GLY A 1 127 ? -3.045 -4.943 -6.280 1.00 79.81 127 GLY A C 1
ATOM 1010 O O . GLY A 1 127 ? -1.914 -5.266 -5.919 1.00 79.81 127 GLY A O 1
ATOM 1011 N N . LYS A 1 128 ? -3.741 -5.599 -7.203 1.00 84.56 128 LYS A N 1
ATOM 1012 C CA . LYS A 1 128 ? -3.198 -6.692 -8.002 1.00 84.56 128 LYS A CA 1
ATOM 1013 C C . LYS A 1 128 ? -2.478 -6.137 -9.227 1.00 84.56 128 LYS A C 1
ATOM 1015 O O . LYS A 1 128 ? -3.049 -5.319 -9.945 1.00 84.56 128 LYS A O 1
ATOM 1020 N N . VAL A 1 129 ? -1.260 -6.600 -9.475 1.00 90.00 129 VAL A N 1
ATOM 1021 C CA . VAL A 1 129 ? -0.422 -6.206 -10.607 1.00 90.00 129 VAL A CA 1
ATOM 1022 C C . VAL A 1 129 ? -0.951 -6.836 -11.893 1.00 90.00 129 VAL A C 1
ATOM 1024 O O . VAL A 1 129 ? -1.144 -8.052 -11.985 1.00 90.00 129 VAL A O 1
ATOM 1027 N N . THR A 1 130 ? -1.176 -5.998 -12.901 1.00 93.25 130 THR A N 1
ATOM 1028 C CA . THR A 1 130 ? -1.604 -6.385 -14.253 1.00 93.25 130 THR A CA 1
ATOM 1029 C C . THR A 1 130 ? -0.905 -5.520 -15.301 1.00 93.25 130 THR A C 1
ATOM 1031 O O . THR A 1 130 ? -0.372 -4.464 -14.966 1.00 93.25 130 THR A O 1
ATOM 1034 N N . ASN A 1 131 ? -0.914 -5.941 -16.568 1.00 94.81 131 ASN A N 1
ATOM 1035 C CA . ASN A 1 131 ? -0.344 -5.186 -17.691 1.00 94.81 131 ASN A CA 1
ATOM 1036 C C . ASN A 1 131 ? 1.124 -4.786 -17.458 1.00 94.81 131 ASN A C 1
ATOM 1038 O O . ASN A 1 131 ? 1.529 -3.660 -17.768 1.00 94.81 131 ASN A O 1
ATOM 1042 N N . LEU A 1 132 ? 1.916 -5.697 -16.884 1.00 95.25 132 LEU A N 1
ATOM 1043 C CA . LEU A 1 132 ? 3.309 -5.422 -16.548 1.00 95.25 132 LEU A CA 1
ATOM 1044 C C . LEU A 1 132 ? 4.132 -5.276 -17.828 1.00 95.25 132 LEU A C 1
ATOM 1046 O O . LEU A 1 132 ? 4.225 -6.180 -18.660 1.00 95.25 132 LEU A O 1
ATOM 1050 N N . SER A 1 133 ? 4.744 -4.112 -17.990 1.00 92.88 133 SER A N 1
ATOM 1051 C CA . SER A 1 133 ? 5.612 -3.815 -19.111 1.00 92.88 133 SER A CA 1
ATOM 1052 C C . SER A 1 133 ? 7.056 -4.201 -18.824 1.00 92.88 133 SER A C 1
ATOM 1054 O O . SER A 1 133 ? 7.510 -4.322 -17.686 1.00 92.88 133 SER A O 1
ATOM 1056 N N . ARG A 1 134 ? 7.810 -4.349 -19.908 1.00 91.25 134 ARG A N 1
ATOM 1057 C CA . ARG A 1 134 ? 9.268 -4.386 -19.856 1.00 91.25 134 ARG A CA 1
ATOM 1058 C C . ARG A 1 134 ? 9.827 -2.978 -19.692 1.00 91.25 134 ARG A C 1
ATOM 1060 O O . ARG A 1 134 ? 9.189 -2.022 -20.126 1.00 91.25 134 ARG A O 1
ATOM 1067 N N . LEU A 1 135 ? 11.037 -2.887 -19.148 1.00 90.81 135 LEU A N 1
ATOM 1068 C CA . LEU A 1 135 ? 11.734 -1.642 -18.854 1.00 90.81 135 LEU A CA 1
ATOM 1069 C C . LEU A 1 135 ? 11.772 -0.701 -20.066 1.00 90.81 135 LEU A C 1
ATOM 1071 O O . LEU A 1 135 ? 12.130 -1.115 -21.176 1.00 90.81 135 LEU A O 1
ATO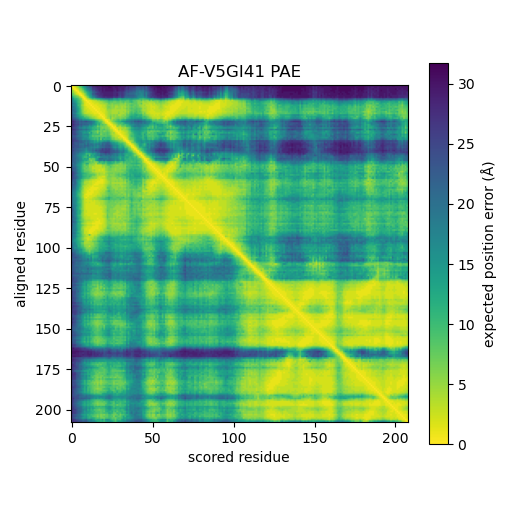M 1075 N N . ARG A 1 136 ? 11.440 0.569 -19.826 1.00 89.62 136 ARG A N 1
ATOM 1076 C CA . ARG A 1 136 ? 11.486 1.674 -20.792 1.00 89.62 136 ARG A CA 1
ATOM 1077 C C . ARG A 1 136 ? 12.261 2.849 -20.211 1.00 89.62 136 ARG A C 1
ATOM 1079 O O . ARG A 1 136 ? 12.333 2.995 -18.995 1.00 89.62 136 ARG A O 1
ATOM 1086 N N . GLY A 1 137 ? 12.827 3.678 -21.081 1.00 85.81 137 GLY A N 1
ATOM 1087 C CA . GLY A 1 137 ? 13.481 4.928 -20.703 1.00 85.81 137 GLY A CA 1
ATOM 1088 C C . GLY A 1 137 ? 12.693 6.141 -21.191 1.00 85.81 137 GLY A C 1
ATOM 1089 O O . GLY A 1 137 ? 12.119 6.123 -22.280 1.00 85.81 137 GLY A O 1
ATOM 1090 N N . ASP A 1 138 ? 12.680 7.203 -20.394 1.00 84.75 138 ASP A N 1
ATOM 1091 C CA . ASP A 1 138 ? 12.246 8.539 -20.798 1.00 84.75 138 ASP A CA 1
ATOM 1092 C C . ASP A 1 138 ? 13.222 9.618 -20.287 1.00 84.75 138 ASP A C 1
ATOM 1094 O O . ASP A 1 138 ? 14.291 9.322 -19.751 1.00 84.75 138 ASP A O 1
ATOM 1098 N N . GLU A 1 139 ? 12.864 10.893 -20.456 1.00 81.25 139 GLU A N 1
ATOM 1099 C CA . GLU A 1 139 ? 13.663 12.033 -19.980 1.00 81.25 139 GLU A CA 1
ATOM 1100 C C . GLU A 1 139 ? 13.810 12.087 -18.444 1.00 81.25 139 GLU A C 1
ATOM 1102 O O . GLU A 1 139 ? 14.682 12.787 -17.932 1.00 81.25 139 GLU A O 1
ATOM 1107 N N . SER A 1 140 ? 12.961 11.368 -17.703 1.00 79.75 140 SER A N 1
ATOM 1108 C CA . SER A 1 140 ? 12.933 11.298 -16.236 1.00 79.75 140 SER A CA 1
ATOM 1109 C C . SER A 1 140 ? 13.629 10.059 -15.660 1.00 79.75 140 SER A C 1
ATOM 1111 O O . SER A 1 140 ? 13.728 9.960 -14.433 1.00 79.75 140 SER A O 1
ATOM 1113 N N . GLY A 1 141 ? 14.098 9.135 -16.505 1.00 85.12 141 GLY A N 1
ATOM 1114 C CA . GLY A 1 141 ? 14.856 7.946 -16.116 1.00 85.12 141 GLY A CA 1
ATOM 1115 C C . GLY A 1 141 ? 14.323 6.648 -16.723 1.00 85.12 141 GLY A C 1
ATOM 1116 O O . GLY A 1 141 ? 13.537 6.644 -17.668 1.00 85.12 141 GLY A O 1
ATOM 1117 N N . TRP A 1 142 ? 14.773 5.524 -16.169 1.00 89.50 142 TRP A N 1
ATOM 1118 C CA . TRP A 1 142 ? 14.311 4.188 -16.545 1.00 89.50 142 TRP A CA 1
ATOM 1119 C C . TRP A 1 142 ? 13.189 3.736 -15.619 1.00 89.50 142 TRP A C 1
ATOM 1121 O O . TRP A 1 142 ? 13.257 3.972 -14.411 1.00 89.50 142 TRP A O 1
ATOM 1131 N N . TYR A 1 143 ? 12.166 3.086 -16.170 1.00 90.81 143 TYR A N 1
ATOM 1132 C CA . TYR A 1 143 ? 11.027 2.611 -15.397 1.00 90.81 143 TYR A CA 1
ATOM 1133 C C . TYR A 1 143 ? 10.380 1.351 -15.974 1.00 90.81 143 TYR A C 1
ATOM 1135 O O . TYR A 1 143 ? 10.409 1.094 -17.181 1.00 90.81 143 TYR A O 1
ATOM 1143 N N . TRP A 1 144 ? 9.730 0.595 -15.092 1.00 93.31 144 TRP A N 1
ATOM 1144 C CA . TRP A 1 144 ? 8.693 -0.373 -15.454 1.00 93.31 144 TRP A CA 1
ATOM 1145 C C . TRP A 1 144 ? 7.322 0.262 -15.250 1.00 93.31 144 TRP A C 1
ATOM 1147 O O . TRP A 1 144 ? 7.142 1.076 -14.341 1.00 93.31 144 TRP A O 1
ATOM 1157 N N . ASN A 1 145 ? 6.343 -0.106 -16.075 1.00 93.75 145 ASN A N 1
ATOM 1158 C CA . ASN A 1 145 ? 4.960 0.311 -15.870 1.00 93.75 145 ASN A CA 1
ATOM 1159 C C . ASN A 1 145 ? 4.039 -0.897 -15.727 1.00 93.75 145 ASN A C 1
ATOM 1161 O O . ASN A 1 145 ? 4.240 -1.915 -16.376 1.00 93.75 145 ASN A O 1
ATOM 1165 N N . PHE A 1 146 ? 3.026 -0.769 -14.889 1.00 95.12 146 PHE A N 1
ATOM 1166 C CA . PHE A 1 146 ? 1.991 -1.774 -14.664 1.00 95.12 146 PHE A CA 1
ATOM 1167 C C . PHE A 1 146 ? 0.736 -1.076 -14.156 1.00 95.12 146 PHE A C 1
ATOM 1169 O O . PHE A 1 146 ? 0.796 0.084 -13.754 1.00 95.12 146 PHE A O 1
ATOM 1176 N N . ASP A 1 147 ? -0.385 -1.780 -14.142 1.00 93.25 147 ASP A N 1
ATOM 1177 C CA . ASP A 1 147 ? -1.605 -1.320 -13.496 1.00 93.25 147 ASP A CA 1
ATOM 1178 C C . ASP A 1 147 ? -1.795 -2.061 -12.173 1.00 93.25 147 ASP A C 1
ATOM 1180 O O . ASP A 1 147 ? -1.692 -3.291 -12.120 1.00 93.25 147 ASP A O 1
ATOM 1184 N N . LEU A 1 148 ? -2.115 -1.322 -11.111 1.00 89.94 148 LEU A N 1
ATOM 1185 C CA . LEU A 1 148 ? -2.704 -1.902 -9.908 1.00 89.94 148 LEU A CA 1
ATOM 1186 C C . LEU A 1 148 ? -4.212 -1.915 -10.057 1.00 89.94 148 LEU A C 1
ATOM 1188 O O . LEU A 1 148 ? -4.803 -0.872 -10.324 1.00 89.94 148 LEU A O 1
ATOM 1192 N N . VAL A 1 149 ? -4.826 -3.075 -9.840 1.00 85.69 149 VAL A N 1
ATOM 1193 C CA . VAL A 1 149 ? -6.274 -3.270 -9.928 1.00 85.69 149 VAL A CA 1
ATOM 1194 C C . VAL A 1 149 ? -6.847 -3.623 -8.558 1.00 85.69 149 VAL A C 1
ATOM 1196 O O . VAL A 1 149 ? -6.322 -4.498 -7.863 1.00 85.69 149 VAL A O 1
ATOM 1199 N N . ASP A 1 150 ? -7.915 -2.936 -8.160 1.00 76.56 150 ASP A N 1
ATOM 1200 C CA . ASP A 1 150 ? -8.646 -3.218 -6.923 1.00 76.56 150 ASP A CA 1
ATOM 1201 C C . ASP A 1 150 ? -9.619 -4.410 -7.100 1.00 76.56 150 ASP A C 1
ATOM 1203 O O . ASP A 1 150 ? -9.870 -4.862 -8.223 1.00 76.56 150 ASP A O 1
ATOM 1207 N N . PRO A 1 151 ? -10.220 -4.953 -6.022 1.00 69.75 151 PRO A N 1
ATOM 1208 C CA . PRO A 1 151 ? -11.155 -6.079 -6.128 1.00 69.75 151 PRO A CA 1
ATOM 1209 C C . PRO A 1 151 ? -12.401 -5.819 -6.994 1.00 69.75 151 PRO A C 1
ATOM 1211 O O . PRO A 1 151 ? -13.123 -6.761 -7.324 1.00 69.75 151 PRO A O 1
ATOM 1214 N N . ARG A 1 152 ? -12.685 -4.558 -7.346 1.00 68.12 152 ARG A N 1
ATOM 1215 C CA . ARG A 1 152 ? -13.827 -4.150 -8.178 1.00 68.12 152 ARG A CA 1
ATOM 1216 C C . ARG A 1 152 ? -13.454 -4.063 -9.660 1.00 68.12 152 ARG A C 1
ATOM 1218 O O . ARG A 1 152 ? -14.343 -3.870 -10.488 1.00 68.12 152 ARG A O 1
ATOM 1225 N N . GLY A 1 153 ? -12.174 -4.230 -9.996 1.00 73.62 153 GLY A N 1
ATOM 1226 C CA . GLY A 1 153 ? -11.665 -4.133 -11.360 1.00 73.62 153 GLY A CA 1
ATOM 1227 C C . GLY A 1 153 ? -11.317 -2.706 -11.789 1.00 73.62 153 GLY A C 1
ATOM 1228 O O . GLY A 1 153 ? -11.045 -2.488 -12.969 1.00 73.62 153 GLY A O 1
ATOM 1229 N N . CYS A 1 154 ? -11.333 -1.732 -10.874 1.00 81.00 154 CYS A N 1
ATOM 1230 C CA . CYS A 1 154 ? -10.827 -0.390 -11.156 1.00 81.00 154 CYS A CA 1
ATOM 1231 C C . CYS A 1 154 ? -9.298 -0.417 -11.101 1.00 81.00 154 CYS A C 1
ATOM 1233 O O . CYS A 1 154 ? -8.741 -1.165 -10.304 1.00 81.00 154 CYS A O 1
ATOM 1235 N N . GLY A 1 155 ? -8.623 0.368 -11.947 1.00 86.38 155 GLY A N 1
ATOM 1236 C CA . GLY A 1 155 ? -7.171 0.305 -12.117 1.00 86.38 155 GLY A CA 1
ATOM 1237 C C . GLY A 1 155 ? -6.479 1.665 -12.062 1.00 86.38 155 GLY A C 1
ATOM 1238 O O . GLY A 1 155 ? -7.055 2.670 -12.479 1.00 86.38 155 GLY A O 1
ATOM 1239 N N . VAL A 1 156 ? -5.235 1.679 -11.581 1.00 88.38 156 VAL A N 1
ATOM 1240 C CA . VAL A 1 156 ? -4.344 2.848 -11.565 1.00 88.38 156 VAL A CA 1
ATOM 1241 C C . VAL A 1 156 ? -3.025 2.489 -12.233 1.00 88.38 156 VAL A C 1
ATOM 1243 O O . VAL A 1 156 ? -2.393 1.505 -11.854 1.00 88.38 156 VAL A O 1
ATOM 1246 N N . ALA A 1 157 ? -2.587 3.323 -13.176 1.00 92.00 157 ALA A N 1
ATOM 1247 C CA . ALA A 1 157 ? -1.297 3.154 -13.831 1.00 92.00 157 ALA A CA 1
ATOM 1248 C C . ALA A 1 157 ? -0.153 3.532 -12.881 1.00 92.00 157 ALA A C 1
ATOM 1250 O O . ALA A 1 157 ? -0.116 4.635 -12.331 1.00 92.00 157 ALA A O 1
ATOM 1251 N N . CYS A 1 158 ? 0.816 2.643 -12.726 1.00 93.06 158 CYS A N 1
ATOM 1252 C CA . CYS A 1 158 ? 1.984 2.809 -11.877 1.00 93.06 158 CYS A CA 1
ATOM 1253 C C . CYS A 1 158 ? 3.259 2.853 -12.721 1.00 93.06 158 CYS A C 1
ATOM 1255 O O . CYS A 1 158 ? 3.435 2.055 -13.640 1.00 93.06 158 CYS A O 1
ATOM 1257 N N . TYR A 1 159 ? 4.155 3.777 -12.379 1.00 93.56 159 TYR A N 1
ATOM 1258 C CA . TYR A 1 159 ? 5.453 3.973 -13.021 1.00 93.56 159 TYR A CA 1
ATOM 1259 C C . TYR A 1 159 ? 6.543 3.808 -11.960 1.00 93.56 159 TYR A C 1
ATOM 1261 O O . TYR A 1 159 ? 6.733 4.694 -11.121 1.00 93.56 159 TYR A O 1
ATOM 1269 N N . LEU A 1 160 ? 7.217 2.658 -11.971 1.00 92.69 160 LEU A N 1
ATOM 1270 C CA . LEU A 1 160 ? 8.281 2.303 -11.035 1.00 92.69 160 LEU A CA 1
ATOM 1271 C C . LEU A 1 160 ? 9.636 2.689 -11.615 1.00 92.69 160 LEU A C 1
ATOM 1273 O O . LEU A 1 160 ? 10.168 1.974 -12.463 1.00 92.69 160 LEU A O 1
ATOM 1277 N N . TYR A 1 161 ? 10.167 3.824 -11.165 1.00 89.44 161 TYR A N 1
ATOM 1278 C CA . TYR A 1 161 ? 11.457 4.344 -11.616 1.00 89.44 161 TYR A CA 1
ATOM 1279 C C . TYR A 1 161 ? 12.622 3.679 -10.874 1.00 89.44 161 TYR A C 1
ATOM 1281 O O . TYR A 1 161 ? 12.489 3.299 -9.712 1.00 89.44 161 TYR A O 1
ATOM 1289 N N . THR A 1 162 ? 13.772 3.569 -11.542 1.00 82.81 162 THR A N 1
ATOM 1290 C CA . THR A 1 162 ? 15.015 3.023 -10.975 1.00 82.81 162 THR A CA 1
ATOM 1291 C C . THR A 1 162 ? 16.195 3.979 -11.161 1.00 82.81 162 THR A C 1
ATOM 1293 O O . THR A 1 162 ? 16.361 4.578 -12.224 1.00 82.81 162 THR A O 1
ATOM 1296 N N . ASP A 1 163 ? 17.038 4.077 -10.129 1.00 67.00 163 ASP A N 1
ATOM 1297 C CA . ASP A 1 163 ? 18.202 4.975 -10.071 1.00 67.00 163 ASP A CA 1
ATOM 1298 C C . ASP A 1 163 ? 19.491 4.343 -10.617 1.00 67.00 163 ASP A C 1
ATOM 1300 O O . ASP A 1 163 ? 20.573 4.909 -10.466 1.00 67.00 163 ASP A O 1
ATOM 1304 N N . HIS A 1 164 ? 19.405 3.172 -11.258 1.00 60.47 164 HIS A N 1
ATOM 1305 C CA . HIS A 1 164 ? 20.539 2.524 -11.922 1.00 60.47 164 HIS A CA 1
ATOM 1306 C C . HIS A 1 164 ? 20.461 2.705 -13.447 1.00 60.47 164 HIS A C 1
ATOM 1308 O O . HIS A 1 164 ? 20.052 1.781 -14.153 1.00 60.47 164 HIS A O 1
ATOM 1314 N N . PRO A 1 165 ? 20.846 3.884 -13.979 1.00 50.25 165 PRO A N 1
ATOM 1315 C CA . PRO A 1 165 ? 20.903 4.141 -15.416 1.00 50.25 165 PRO A CA 1
ATOM 1316 C C . PRO A 1 165 ? 22.077 3.425 -16.092 1.00 50.25 165 PRO A C 1
ATOM 1318 O O . PRO A 1 165 ? 22.052 3.205 -17.304 1.00 50.25 165 PRO A O 1
ATOM 1321 N N . ASP A 1 166 ? 23.098 3.043 -15.326 1.00 46.62 166 ASP A N 1
ATOM 1322 C CA . ASP A 1 166 ? 24.279 2.389 -15.862 1.00 46.62 166 ASP A CA 1
ATOM 1323 C C . ASP A 1 166 ? 23.971 0.906 -16.104 1.00 46.62 166 ASP A C 1
ATOM 1325 O O . ASP A 1 166 ? 23.781 0.127 -15.173 1.00 46.62 166 ASP A O 1
ATOM 1329 N N . HIS A 1 167 ? 23.933 0.531 -17.387 1.00 50.00 167 HIS A N 1
ATOM 1330 C CA . HIS A 1 167 ? 23.804 -0.834 -17.929 1.00 50.00 167 HIS A CA 1
ATOM 1331 C C . HIS A 1 167 ? 22.398 -1.391 -18.189 1.00 50.00 167 HIS A C 1
ATOM 1333 O O . HIS A 1 167 ? 22.294 -2.551 -18.596 1.00 50.00 167 HIS A O 1
ATOM 1339 N N . GLN A 1 168 ? 21.326 -0.609 -18.055 1.00 62.22 168 GLN A N 1
ATOM 1340 C CA . GLN A 1 168 ? 19.995 -1.109 -18.410 1.00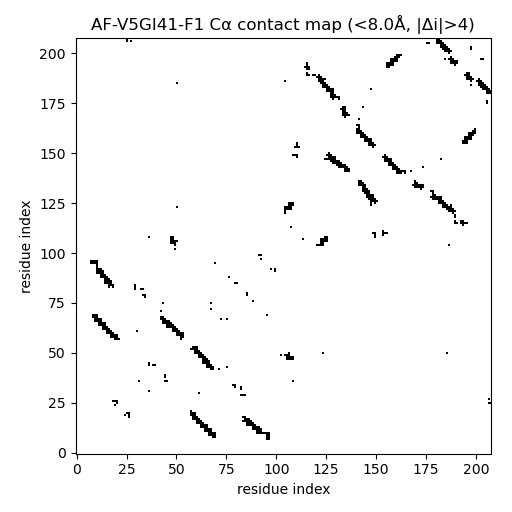 62.22 168 GLN A CA 1
ATOM 1341 C C . GLN A 1 168 ? 19.677 -0.908 -19.899 1.00 62.22 168 GLN A C 1
ATOM 1343 O O . GLN A 1 168 ? 19.930 0.142 -20.484 1.00 62.22 168 GLN A O 1
ATOM 1348 N N . SER A 1 169 ? 19.166 -1.967 -20.526 1.00 72.62 169 SER A N 1
ATOM 1349 C CA . SER A 1 169 ? 18.682 -1.967 -21.909 1.00 72.62 169 SER A CA 1
ATOM 1350 C C . SER A 1 169 ? 17.156 -1.951 -21.890 1.00 72.62 169 SER A C 1
ATOM 1352 O O . SER A 1 169 ? 16.553 -2.597 -21.031 1.00 72.62 169 SER A O 1
ATOM 1354 N N . GLU A 1 170 ? 16.518 -1.266 -22.841 1.00 83.75 170 GLU A N 1
ATOM 1355 C CA . GLU A 1 170 ? 15.070 -1.413 -23.032 1.00 83.75 170 GLU A CA 1
ATOM 1356 C C . GLU A 1 170 ? 14.692 -2.895 -23.161 1.00 83.75 170 GLU A C 1
ATOM 1358 O O . GLU A 1 170 ? 15.416 -3.692 -23.765 1.00 83.75 170 GLU A O 1
ATOM 1363 N N . GLY A 1 171 ? 13.538 -3.269 -22.610 1.00 83.56 171 GLY A N 1
ATOM 1364 C CA . GLY A 1 171 ? 13.026 -4.631 -22.738 1.00 83.56 171 GLY A CA 1
ATOM 1365 C C . GLY A 1 171 ? 13.384 -5.582 -21.590 1.00 83.56 171 GLY A C 1
ATOM 1366 O O . GLY A 1 171 ? 12.961 -6.736 -21.637 1.00 83.56 171 GLY A O 1
ATOM 1367 N N . VAL A 1 172 ? 14.103 -5.126 -20.562 1.00 86.62 172 VAL A N 1
ATOM 1368 C CA . VAL A 1 172 ? 14.382 -5.924 -19.355 1.00 86.62 172 VAL A CA 1
ATOM 1369 C C . VAL A 1 172 ? 13.097 -6.150 -18.549 1.00 86.62 172 VAL A C 1
ATOM 1371 O O . VAL A 1 172 ? 12.331 -5.222 -18.294 1.00 86.62 172 VAL A O 1
ATOM 1374 N N . GLU A 1 173 ? 12.836 -7.393 -18.155 1.00 86.06 173 GLU A N 1
ATOM 1375 C CA . GLU A 1 173 ? 11.702 -7.744 -17.290 1.00 86.06 173 GLU A CA 1
ATOM 1376 C C . GLU A 1 173 ? 11.964 -7.295 -15.849 1.00 86.06 173 GLU A C 1
ATOM 1378 O O . GLU A 1 173 ? 13.116 -7.228 -15.422 1.00 86.06 173 GLU A O 1
ATOM 1383 N N . ALA A 1 174 ? 10.909 -6.954 -15.106 1.00 85.56 174 ALA A N 1
ATOM 1384 C CA . ALA A 1 174 ? 11.047 -6.593 -13.701 1.00 85.56 174 ALA A CA 1
ATOM 1385 C C . ALA A 1 174 ? 11.334 -7.871 -12.890 1.00 85.56 174 ALA A C 1
ATOM 1387 O O . ALA A 1 174 ? 10.474 -8.745 -12.825 1.00 85.56 174 ALA A O 1
ATOM 1388 N N . PRO A 1 175 ? 12.520 -8.030 -12.276 1.00 81.44 175 PRO A N 1
ATOM 1389 C CA . PRO A 1 175 ? 12.905 -9.308 -11.671 1.00 81.44 175 PRO A CA 1
ATOM 1390 C C . PRO A 1 175 ? 12.195 -9.596 -10.339 1.00 81.44 175 PRO A C 1
ATOM 1392 O O . PRO A 1 175 ? 12.327 -10.691 -9.803 1.00 81.44 175 PRO A O 1
ATOM 1395 N N . PHE A 1 176 ? 11.484 -8.612 -9.791 1.00 82.00 176 PHE A N 1
ATOM 1396 C CA . PHE A 1 176 ? 10.906 -8.630 -8.447 1.00 82.00 176 PHE A CA 1
ATOM 1397 C C . PHE A 1 176 ? 9.375 -8.520 -8.441 1.00 82.00 176 PHE A C 1
ATOM 1399 O O . PHE A 1 176 ? 8.796 -8.396 -7.369 1.00 82.00 176 PHE A O 1
ATOM 1406 N N . VAL A 1 177 ? 8.720 -8.506 -9.608 1.00 87.06 177 VAL A N 1
ATOM 1407 C CA . VAL A 1 177 ? 7.257 -8.435 -9.722 1.00 87.06 177 VAL A CA 1
ATOM 1408 C C . VAL A 1 177 ? 6.770 -9.168 -10.964 1.00 87.06 177 VAL A C 1
ATOM 1410 O O . VAL A 1 177 ? 7.367 -9.056 -12.035 1.00 87.06 177 VAL A O 1
ATOM 1413 N N . MET A 1 178 ? 5.667 -9.893 -10.829 1.00 88.81 178 MET A N 1
ATOM 1414 C CA . MET A 1 178 ? 5.000 -10.633 -11.891 1.00 88.81 178 MET A CA 1
ATOM 1415 C C . MET A 1 178 ? 3.537 -10.202 -12.021 1.00 88.81 178 MET A C 1
ATOM 1417 O O . MET A 1 178 ? 2.932 -9.619 -11.120 1.00 88.81 178 MET A O 1
ATOM 1421 N N . GLU A 1 179 ? 2.937 -10.495 -13.176 1.00 90.38 179 GLU A N 1
ATOM 1422 C CA . GLU A 1 179 ? 1.491 -10.351 -13.311 1.00 90.38 179 GLU A CA 1
ATOM 1423 C C . GLU A 1 179 ? 0.771 -11.327 -12.387 1.00 90.38 179 GLU A C 1
ATOM 1425 O O . GLU A 1 179 ? 1.055 -12.524 -12.370 1.00 90.38 179 GLU A O 1
ATOM 1430 N N . GLY A 1 180 ? -0.228 -10.817 -11.674 1.00 82.88 180 GLY A N 1
ATOM 1431 C CA . GLY A 1 180 ? -0.984 -11.600 -10.711 1.00 82.88 180 GLY A CA 1
ATOM 1432 C C . GLY A 1 180 ? -0.597 -11.342 -9.262 1.00 82.88 180 GLY A C 1
ATOM 1433 O O . GLY A 1 180 ? -1.454 -11.558 -8.401 1.00 82.88 180 GLY A O 1
ATOM 1434 N N . ASP A 1 181 ? 0.611 -10.832 -9.023 1.00 83.19 181 ASP A N 1
ATOM 1435 C CA . ASP A 1 181 ? 1.097 -10.491 -7.689 1.00 83.19 181 ASP A CA 1
ATOM 1436 C C . ASP A 1 181 ? 0.242 -9.390 -7.070 1.00 83.19 181 ASP A C 1
ATOM 1438 O O . ASP A 1 181 ? -0.366 -8.569 -7.766 1.00 83.19 181 ASP A O 1
ATOM 1442 N N . TYR A 1 182 ? 0.216 -9.337 -5.744 1.00 79.50 182 TYR A N 1
ATOM 1443 C CA . TYR A 1 182 ? -0.250 -8.144 -5.052 1.00 79.50 182 TYR A CA 1
ATOM 1444 C C . TYR A 1 182 ? 0.935 -7.237 -4.768 1.00 79.50 182 TYR A C 1
ATOM 1446 O O . TYR A 1 182 ? 2.001 -7.700 -4.371 1.00 79.50 182 TYR A O 1
ATOM 1454 N N . ALA A 1 183 ? 0.742 -5.933 -4.933 1.00 83.94 183 ALA A N 1
ATOM 1455 C CA . ALA A 1 183 ? 1.760 -4.956 -4.593 1.00 83.94 183 ALA A CA 1
ATOM 1456 C C . ALA A 1 183 ? 1.193 -3.812 -3.756 1.00 83.94 183 ALA A C 1
ATOM 1458 O O . ALA A 1 183 ? 0.088 -3.312 -3.999 1.00 83.94 183 ALA A O 1
ATOM 1459 N N . LEU A 1 184 ? 1.986 -3.407 -2.764 1.00 82.88 184 LEU A N 1
ATOM 1460 C CA . LEU A 1 184 ? 1.759 -2.249 -1.913 1.00 82.88 184 LEU A CA 1
ATOM 1461 C C . LEU A 1 184 ? 2.798 -1.186 -2.261 1.00 82.88 184 LEU A C 1
ATOM 1463 O O . LEU A 1 184 ? 3.997 -1.367 -2.045 1.00 82.88 184 LEU A O 1
ATOM 1467 N N . CYS A 1 185 ? 2.319 -0.062 -2.776 1.00 84.19 185 CYS A N 1
ATOM 1468 C CA . CYS A 1 185 ? 3.136 1.095 -3.099 1.00 84.19 185 CYS A CA 1
ATOM 1469 C C . CYS A 1 185 ? 2.913 2.163 -2.030 1.00 84.19 185 CYS A C 1
ATOM 1471 O O . CYS A 1 185 ? 1.827 2.738 -1.926 1.00 84.19 185 CYS A O 1
ATOM 1473 N N . VAL A 1 186 ? 3.933 2.446 -1.229 1.00 80.44 186 VAL A N 1
ATOM 1474 C CA . VAL A 1 186 ? 3.866 3.388 -0.110 1.00 80.44 186 VAL A CA 1
ATOM 1475 C C . VAL A 1 186 ? 4.464 4.724 -0.541 1.00 80.44 186 VAL A C 1
ATOM 1477 O O . VAL A 1 186 ? 5.525 4.750 -1.159 1.00 80.44 186 VAL A O 1
ATOM 1480 N N . ASN A 1 187 ? 3.832 5.842 -0.170 1.00 79.06 187 ASN A N 1
ATOM 1481 C CA . ASN A 1 187 ? 4.341 7.191 -0.438 1.00 79.06 187 ASN A CA 1
ATOM 1482 C C . ASN A 1 187 ? 4.543 7.482 -1.936 1.00 79.06 187 ASN A C 1
ATOM 1484 O O . ASN A 1 187 ? 5.536 8.093 -2.341 1.00 79.06 187 ASN A O 1
ATOM 1488 N N . VAL A 1 188 ? 3.594 7.051 -2.766 1.00 86.00 188 VAL A N 1
ATOM 1489 C CA . VAL A 1 188 ? 3.593 7.355 -4.200 1.00 86.00 188 VAL A CA 1
ATOM 1490 C C . VAL A 1 188 ? 3.158 8.793 -4.455 1.00 86.00 188 VAL A C 1
ATOM 1492 O O . VAL A 1 188 ? 2.519 9.434 -3.616 1.00 86.00 188 VAL A O 1
ATOM 1495 N N . THR A 1 189 ? 3.513 9.308 -5.629 1.00 86.50 189 THR A N 1
ATOM 1496 C CA . THR A 1 189 ? 3.163 10.669 -6.057 1.00 86.50 189 THR A CA 1
ATOM 1497 C C . THR A 1 189 ? 2.319 10.641 -7.328 1.00 86.50 189 THR A C 1
ATOM 1499 O O . THR A 1 189 ? 2.513 9.750 -8.154 1.00 86.50 189 THR A O 1
ATOM 1502 N N . PRO A 1 190 ? 1.399 11.599 -7.527 1.00 86.19 190 PRO A N 1
ATOM 1503 C CA . PRO A 1 190 ? 0.714 11.777 -8.805 1.00 86.19 190 PRO A CA 1
ATOM 1504 C C . PRO A 1 190 ? 1.685 11.870 -9.985 1.00 86.19 190 PRO A C 1
ATOM 1506 O O . PRO A 1 190 ? 2.701 12.563 -9.904 1.00 86.19 190 PRO A O 1
ATOM 1509 N N . HIS A 1 191 ? 1.363 11.211 -11.096 1.00 84.88 191 HIS A N 1
ATOM 1510 C CA . HIS A 1 191 ? 2.164 11.251 -12.314 1.00 84.88 191 HIS A CA 1
ATOM 1511 C C . HIS A 1 191 ? 1.298 11.146 -13.576 1.00 84.88 191 HIS A C 1
ATOM 1513 O O . HIS A 1 191 ? 0.569 10.177 -13.787 1.00 84.88 191 HIS A O 1
ATOM 1519 N N . GLY A 1 192 ? 1.386 12.147 -14.453 1.00 77.38 192 GLY A N 1
ATOM 1520 C CA . GLY A 1 192 ? 0.505 12.239 -15.620 1.00 77.38 192 GLY A CA 1
ATOM 1521 C C . GLY A 1 192 ? -0.965 12.446 -15.227 1.00 77.38 192 GLY A C 1
ATOM 1522 O O . GLY A 1 192 ? -1.265 12.861 -14.113 1.00 77.38 192 GLY A O 1
ATOM 1523 N N . ARG A 1 193 ? -1.900 12.193 -16.156 1.00 69.75 193 ARG A N 1
ATOM 1524 C CA . ARG A 1 193 ? -3.330 12.483 -15.919 1.00 69.75 193 ARG A CA 1
ATOM 1525 C C . ARG A 1 193 ? -4.004 11.523 -14.935 1.00 69.75 193 ARG A C 1
ATOM 1527 O O . ARG A 1 193 ? -4.860 11.982 -14.193 1.00 69.75 193 ARG A O 1
ATOM 1534 N N . ASN A 1 194 ? -3.620 10.242 -14.940 1.00 74.25 194 ASN A N 1
ATOM 1535 C CA . ASN A 1 194 ? -4.269 9.159 -14.176 1.00 74.25 194 ASN A CA 1
ATOM 1536 C C . ASN A 1 194 ? -3.260 8.125 -13.627 1.00 74.25 194 ASN A C 1
ATOM 1538 O O . ASN A 1 194 ? -3.615 6.969 -13.406 1.00 74.25 194 ASN A O 1
ATOM 1542 N N . GLY A 1 195 ? -1.988 8.500 -13.488 1.00 87.31 195 GLY A N 1
ATOM 1543 C CA . GLY A 1 195 ? -0.935 7.585 -13.062 1.00 87.31 195 GLY A CA 1
ATOM 1544 C C . GLY A 1 195 ? -0.280 7.998 -11.755 1.00 87.31 195 GLY A C 1
ATOM 1545 O O . GLY A 1 195 ? -0.502 9.095 -11.239 1.00 87.31 195 GLY A O 1
ATOM 1546 N N . VAL A 1 196 ? 0.570 7.124 -11.234 1.00 90.12 196 VAL A N 1
ATOM 1547 C CA . VAL A 1 196 ? 1.404 7.415 -10.072 1.00 90.12 196 VAL A CA 1
ATOM 1548 C C . VAL A 1 196 ? 2.852 7.052 -10.323 1.00 90.12 196 VAL A C 1
ATOM 1550 O O . VAL A 1 196 ? 3.162 6.038 -10.944 1.00 90.12 196 VAL A O 1
ATOM 1553 N N . ARG A 1 197 ? 3.749 7.876 -9.798 1.00 91.25 197 ARG A N 1
ATOM 1554 C CA . ARG A 1 197 ? 5.179 7.613 -9.777 1.00 91.25 197 ARG A CA 1
ATOM 1555 C C . ARG A 1 197 ? 5.553 6.971 -8.450 1.00 91.25 197 ARG A C 1
ATOM 1557 O O . ARG A 1 197 ? 5.288 7.536 -7.383 1.00 91.25 197 ARG A O 1
ATOM 1564 N N . ILE A 1 198 ? 6.206 5.820 -8.557 1.00 91.56 198 ILE A N 1
ATOM 1565 C CA . ILE A 1 198 ? 6.903 5.126 -7.480 1.00 91.56 198 ILE A CA 1
ATOM 1566 C C . ILE A 1 198 ? 8.384 5.469 -7.666 1.00 91.56 198 ILE A C 1
ATOM 1568 O O . ILE A 1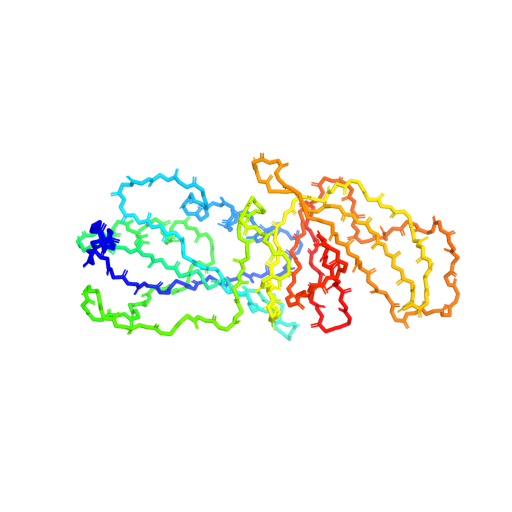 198 ? 8.993 5.119 -8.678 1.00 91.56 198 ILE A O 1
ATOM 1572 N N . SER A 1 199 ? 8.908 6.275 -6.749 1.00 86.31 199 SER A N 1
ATOM 1573 C CA . SER A 1 199 ? 10.269 6.833 -6.801 1.00 86.31 199 SER A CA 1
ATOM 1574 C C . SER A 1 199 ? 11.164 6.204 -5.736 1.00 86.31 199 SER A C 1
ATOM 1576 O O . SER A 1 199 ? 10.672 5.455 -4.904 1.00 86.31 199 SER A O 1
ATOM 1578 N N . GLU A 1 200 ? 12.431 6.609 -5.677 1.00 80.00 200 GLU A N 1
ATOM 1579 C CA . GLU A 1 200 ? 13.374 6.252 -4.602 1.00 80.00 200 GLU A CA 1
ATOM 1580 C C . GLU A 1 200 ? 12.860 6.569 -3.183 1.00 80.00 200 GLU A C 1
ATOM 1582 O O . GLU A 1 200 ? 13.258 5.948 -2.207 1.00 80.00 200 GLU A O 1
ATOM 1587 N N . THR A 1 201 ? 11.954 7.546 -3.054 1.00 80.31 201 THR A N 1
ATOM 1588 C CA . THR A 1 201 ? 11.353 7.931 -1.763 1.00 80.31 201 THR A CA 1
ATOM 1589 C C . THR A 1 201 ? 10.058 7.181 -1.443 1.00 80.31 201 THR A C 1
ATOM 1591 O O . THR A 1 201 ? 9.397 7.477 -0.442 1.00 80.31 201 THR A O 1
ATOM 1594 N N . SER A 1 202 ? 9.662 6.265 -2.325 1.00 84.88 202 SER A N 1
ATOM 1595 C CA . SER A 1 202 ? 8.504 5.391 -2.187 1.00 84.88 202 SER A CA 1
ATOM 1596 C C . SER A 1 202 ? 8.977 3.992 -1.790 1.00 84.88 202 SER A C 1
ATOM 1598 O O . SER A 1 202 ? 10.043 3.562 -2.214 1.00 84.88 202 SER A O 1
ATOM 1600 N N . GLU A 1 203 ? 8.163 3.250 -1.040 1.00 81.12 203 GLU A N 1
ATOM 1601 C CA . GLU A 1 203 ? 8.411 1.813 -0.856 1.00 81.12 203 GLU A CA 1
ATOM 1602 C C . GLU A 1 203 ? 7.577 1.035 -1.867 1.00 81.12 203 GLU A C 1
ATOM 1604 O O . GLU A 1 203 ? 6.388 1.317 -2.053 1.00 81.12 203 GLU A O 1
ATOM 1609 N N . PHE A 1 204 ? 8.195 0.043 -2.496 1.00 83.56 204 PHE A N 1
ATOM 1610 C CA . PHE A 1 204 ? 7.518 -0.916 -3.354 1.00 83.56 204 PHE A CA 1
ATOM 1611 C C . PHE A 1 204 ? 7.677 -2.304 -2.751 1.00 83.56 204 PHE A C 1
ATOM 1613 O O . PHE A 1 204 ? 8.788 -2.827 -2.659 1.00 83.56 204 PHE A O 1
ATOM 1620 N N . LEU A 1 205 ? 6.564 -2.872 -2.301 1.00 79.69 205 LEU A N 1
ATOM 1621 C CA . LEU A 1 205 ? 6.515 -4.203 -1.716 1.00 79.69 205 LEU A CA 1
ATOM 1622 C C . LEU A 1 205 ? 5.658 -5.086 -2.615 1.00 79.69 205 LEU A C 1
ATOM 1624 O O . LEU A 1 205 ? 4.541 -4.704 -2.970 1.00 79.69 205 LEU A O 1
ATOM 1628 N N .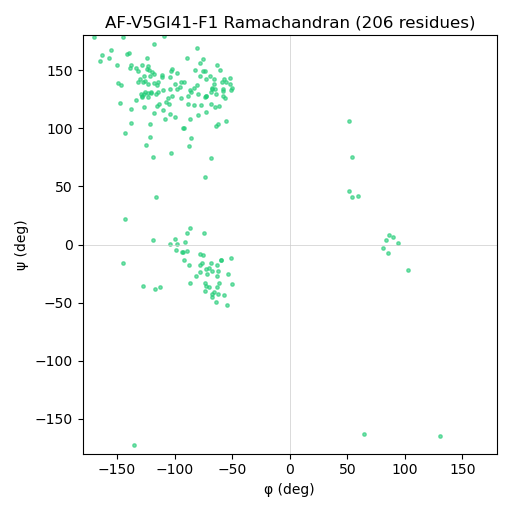 VAL A 1 206 ? 6.192 -6.246 -2.977 1.00 74.62 206 VAL A N 1
ATOM 1629 C CA . VAL A 1 206 ? 5.545 -7.229 -3.847 1.00 74.62 206 VAL A CA 1
ATOM 1630 C C . VAL A 1 206 ? 5.345 -8.502 -3.051 1.00 74.62 206 VAL A C 1
ATOM 1632 O O . VAL A 1 206 ? 6.221 -8.898 -2.284 1.00 74.62 206 VAL A O 1
ATOM 1635 N N . PHE A 1 207 ? 4.187 -9.120 -3.231 1.00 69.50 207 PHE A N 1
ATOM 1636 C CA . PHE A 1 207 ? 3.774 -10.292 -2.484 1.00 69.50 207 PHE A CA 1
ATOM 1637 C C . PHE A 1 207 ? 3.205 -11.331 -3.453 1.00 69.50 207 PHE A C 1
ATOM 1639 O O . PHE A 1 207 ? 2.268 -11.033 -4.205 1.00 69.50 207 PHE A O 1
ATOM 1646 N N . ASN A 1 208 ? 3.780 -12.533 -3.401 1.00 62.44 208 ASN A N 1
ATOM 1647 C CA . ASN A 1 208 ? 3.386 -13.695 -4.203 1.00 62.44 208 ASN A CA 1
ATOM 1648 C C . ASN A 1 208 ? 2.193 -14.447 -3.591 1.00 62.44 208 ASN A C 1
ATOM 1650 O O . ASN A 1 208 ? 1.998 -14.373 -2.350 1.00 62.44 208 ASN A O 1
#

Organism: Kalmanozyma brasiliensis (strain GHG001) (NCBI:txid1365824)

Secondary structure (DSSP, 8-state):
----PPP---EEEEEEEEEE--TTS-THHHHHTSTTSS--TTSEEEEEEEEEEETTTTEEEEEEEEEE-TT-HHHHHHHHHTSTTEEEEEES-SSTT---PPPSS-EE--GGG--GGG--S-EEEEEEEESPPPPEEETTEEEEEEEEE-TTS-EEEEEEEES--TTPPTT---TT--TT-EEEEEEEEEETTTEEEE-TTSEEEEE-

Nearest PDB structures (foldseek):
  6u9d-assembly1_O  TM=6.174E-01  e=4.614E-02  Saccharomyces cerevisiae
  6u9d-assembly2_S-2  TM=5.585E-01  e=8.956E-02  Saccharomyces cerevisiae
  6u9d-assembly2_W-2  TM=5.371E-01  e=9.465E-02  Saccharomyces cerevisiae
  4zos-assembly1_C  TM=4.377E-01  e=7.588E-02  Yersinia enterocolitica subsp. enterocolitica 8081
  2dcl-assembly1_B-2  TM=4.035E-01  e=5.866E-01  Pyrococcus horikoshii

Sequence (208 aa):
MSLIKPTNDFILYKADFTLSLNDSDNPLHAITRMPNLLRTASHHSFFTLAVEVDRDTEQIVFSPYLMVIPGCTELVRSSLEAIEGFTSLVALQSEPGEPFSMPSNQVVAEFEQFDVNHQNRRFHLLGKVTNLSRLRGDESGWYWNFDLVDPRGCGVACYLYTDHPDHQSEGVEAPFVMEGDYALCVNVTPHGRNGVRISETSEFLVFN

Mean predicted aligned error: 11.24 Å

Solvent-accessible surface area (backbone atoms only — not comparable to full-atom values): 11894 Å² total; per-residue (Å²): 136,83,79,83,70,80,80,59,64,36,33,41,28,40,34,36,26,53,34,57,66,54,94,86,52,65,56,58,62,37,57,74,62,40,86,55,91,68,81,63,92,78,56,52,47,79,73,37,35,34,79,48,77,39,77,92,76,42,31,36,37,42,38,40,29,33,39,32,32,81,91,40,59,66,64,51,48,58,57,47,67,72,31,71,37,54,73,50,78,43,71,77,39,95,51,56,63,62,88,76,83,77,74,87,47,44,35,52,82,54,53,85,77,60,56,41,83,74,45,92,55,48,27,29,45,62,25,35,33,33,78,67,42,46,26,41,74,58,100,91,42,38,30,35,40,30,29,35,28,37,102,86,70,36,66,38,41,36,37,43,48,52,93,65,75,82,85,70,58,76,64,43,68,59,92,76,62,56,72,71,26,40,36,41,36,37,51,25,35,62,33,83,83,64,24,31,36,36,43,92,85,22,50,80,48,66,45,128